Protein AF-A0AAD2K7H4-F1 (afdb_monomer)

Organism: NCBI:txid2018698

pLDDT: mean 71.88, std 17.71, range [31.17, 95.12]

Secondary structure (DSSP, 8-state):
----BS-HHHHHHHHHHHHTSPPTT-PPPPS---HHHHHHHHHHTT--B--GGGG--HHHHHHHHHHHHHHH-TTSSPPPGGG-----EEEEEEEEETTTTEEEEEEEEEESTTPPTT----TTTSEEEE--SSSS-EEEEEE--SHHHHHHTHHHHHHHHHHHHHTTT--HHHHHHHIIIIIIIHHH-BTTBSS---EEEEEEEPPPTTS---GGGEEEEEEE--SS--EEEEEEEETTTEEEEEEEE-----SS-EEEEEEPP-----S-----EEEEEEE-

Solvent-accessible surface area (backbone atoms only — not comparable to full-atom values): 16434 Å² total; per-residue (Å²): 114,75,51,40,48,75,52,62,59,58,50,55,49,52,39,54,59,54,43,72,51,84,42,97,82,73,52,84,59,62,88,78,69,58,42,69,62,32,28,53,49,34,58,78,66,72,52,68,68,44,64,69,71,81,75,58,46,73,69,57,52,54,50,51,52,56,54,50,52,38,74,76,40,74,89,80,59,80,89,54,89,82,61,79,67,73,65,47,47,35,37,28,32,30,34,41,35,64,75,81,65,40,48,42,42,42,54,46,64,78,51,62,83,92,58,67,88,84,78,74,90,59,89,36,12,22,29,26,52,44,72,54,88,85,79,48,41,38,43,21,21,14,24,50,76,50,72,63,32,51,75,45,29,37,24,39,48,52,52,53,52,46,56,61,31,56,79,66,77,47,61,61,69,58,52,49,45,44,48,49,43,66,57,39,36,62,73,49,42,39,99,91,40,76,76,61,64,59,48,37,44,37,43,37,39,42,38,44,100,85,54,49,62,50,89,83,44,38,39,40,37,41,31,50,50,48,94,70,52,53,46,37,41,40,37,42,50,45,85,89,84,47,73,48,68,50,77,57,75,62,74,71,91,63,100,56,77,44,77,48,72,49,67,71,78,94,64,80,80,71,90,70,90,71,75,47,47,46,40,39,35,42,52,80

InterPro domains:
  IPR000246 Peptidase T2, asparaginase 2 [PF01112] (4-167)
  IPR000246 Peptidase T2, asparaginase 2 [PTHR10188] (4-222)
  IPR029055 Nucleophile aminohydrolases, N-terminal [SSF56235] (4-184)

Nearest PDB structures (foldseek):
  5fu3-assembly1_A  TM=5.498E-01  e=9.692E-01  Ruminococcus flavefaciens
  2f1z-assembly2_B  TM=3.572E-01  e=3.964E+00  Homo sapiens
  5k1a-assembly1_A  TM=3.879E-01  e=5.253E+00  Homo sapiens
  9fio-assembly1_A  TM=2.694E-01  e=6.962E+00  Homo sapiens
  9fio-assembly2_B  TM=2.700E-01  e=9.763E+00  Homo sapiens

Mean predicted aligned error: 10.83 Å

Foldseek 3Di:
DWLQAPDVQVLLVVQVVVQPDQDPVRDRRDNDDTDPRSNVSCVVVVGDGHDVVVVDDPVNVVVLVVVVVCVVPVPPDDDDPVPVCQFWFKKKKWKAKQVVRFIDIDMDTPGTRPDDPPDDFDPLQAWDFDDDDPQLWGKTKGKTDDDLSVVLSLNNQLRVQQVVQLVVVHDSQVSCLCCQVVRRAVVPADPVHNGDWIWMWMWTFGQDPVSRGDPQRIKIKIKTDDQPWKWKWKWKPDPDRDTDIDTDTDHDDDPGIGIDIDGDPPDPPPPDDDIIMTMIMTGD

Radius of gyration: 20.51 Å; Cα contacts (8 Å, |Δi|>4): 507; chains: 1; bounding box: 63×54×50 Å

Structure (mmCIF, N/CA/C/O backbone):
data_AF-A0AAD2K7H4-F1
#
_entry.id   AF-A0AAD2K7H4-F1
#
loop_
_atom_site.group_PDB
_atom_site.id
_atom_site.type_symbol
_atom_site.label_atom_id
_atom_site.label_alt_id
_atom_site.label_comp_id
_atom_site.label_asym_id
_atom_site.label_entity_id
_atom_site.label_seq_id
_atom_site.pdbx_PDB_ins_code
_atom_site.Cartn_x
_atom_site.Cartn_y
_atom_site.Cartn_z
_atom_site.occupancy
_atom_site.B_iso_or_equiv
_atom_site.auth_seq_id
_atom_site.auth_comp_id
_atom_site.auth_asym_id
_atom_site.auth_atom_id
_atom_site.pdbx_PDB_model_num
ATOM 1 N N . MET A 1 1 ? 11.274 -10.323 -13.574 1.00 45.78 1 MET A N 1
ATOM 2 C CA . MET A 1 1 ? 10.309 -9.388 -14.193 1.00 45.78 1 MET A CA 1
ATOM 3 C C . MET A 1 1 ? 9.054 -9.340 -13.330 1.00 45.78 1 MET A C 1
ATOM 5 O O . MET A 1 1 ? 8.821 -10.292 -12.593 1.00 45.78 1 MET A O 1
ATOM 9 N N . GLY A 1 2 ? 8.316 -8.224 -13.332 1.00 59.34 2 GLY A N 1
ATOM 10 C CA . GLY A 1 2 ? 7.020 -8.127 -12.641 1.00 59.34 2 GLY A CA 1
ATOM 11 C C . GLY A 1 2 ? 5.940 -8.961 -13.346 1.00 59.34 2 GLY A C 1
ATOM 12 O O . GLY A 1 2 ? 6.198 -9.448 -14.442 1.00 59.34 2 GLY A O 1
ATOM 13 N N . PRO A 1 3 ? 4.751 -9.142 -12.750 1.00 60.50 3 PRO A N 1
ATOM 14 C CA . PRO A 1 3 ? 3.777 -10.127 -13.221 1.00 60.50 3 PRO A CA 1
ATOM 15 C C . PRO A 1 3 ? 3.001 -9.766 -14.507 1.00 60.50 3 PRO A C 1
ATOM 17 O O . PRO A 1 3 ? 1.954 -10.351 -14.725 1.00 60.50 3 PRO A O 1
ATOM 20 N N . GLU A 1 4 ? 3.487 -8.864 -15.371 1.00 83.75 4 GLU A N 1
ATOM 21 C CA . GLU A 1 4 ? 2.860 -8.524 -16.677 1.00 83.75 4 GLU A CA 1
ATOM 22 C C . GLU A 1 4 ? 1.347 -8.210 -16.601 1.00 83.75 4 GLU A C 1
ATOM 24 O O . GLU A 1 4 ? 0.618 -8.297 -17.581 1.00 83.75 4 GLU A O 1
ATOM 29 N N . VAL A 1 5 ? 0.848 -7.815 -15.425 1.00 89.88 5 VAL A N 1
ATOM 30 C CA . VAL A 1 5 ? -0.565 -7.489 -15.202 1.00 89.88 5 VAL A CA 1
ATOM 31 C C . VAL A 1 5 ? -0.774 -6.000 -15.418 1.00 89.88 5 VAL A C 1
ATOM 33 O O . VAL A 1 5 ? -0.094 -5.188 -14.787 1.00 89.88 5 VAL A O 1
ATOM 36 N N . LYS A 1 6 ? -1.773 -5.631 -16.230 1.00 90.00 6 LYS A N 1
ATOM 37 C CA . LYS A 1 6 ? -2.113 -4.221 -16.488 1.00 90.00 6 LYS A CA 1
ATOM 38 C C . LYS A 1 6 ? -2.421 -3.438 -15.208 1.00 90.00 6 LYS A C 1
ATOM 40 O O . LYS A 1 6 ? -1.997 -2.298 -15.067 1.00 90.00 6 LYS A O 1
ATOM 45 N N . ASN A 1 7 ? -3.149 -4.061 -14.281 1.00 91.50 7 ASN A N 1
ATOM 46 C CA . ASN A 1 7 ? -3.582 -3.462 -13.019 1.00 91.50 7 ASN A CA 1
ATOM 47 C C . ASN A 1 7 ? -3.130 -4.334 -11.830 1.00 91.50 7 ASN A C 1
ATOM 49 O O . ASN A 1 7 ? -3.849 -5.261 -11.447 1.00 91.50 7 ASN A O 1
ATOM 53 N N . PRO A 1 8 ? -1.968 -4.055 -11.210 1.00 91.81 8 PRO A N 1
ATOM 54 C CA . PRO A 1 8 ? -1.463 -4.846 -10.085 1.00 91.81 8 PRO A CA 1
ATOM 55 C C . PRO A 1 8 ? -2.418 -4.908 -8.884 1.00 91.81 8 PRO A C 1
ATOM 57 O O . PRO A 1 8 ? -2.489 -5.932 -8.209 1.00 91.81 8 PRO A O 1
ATOM 60 N N . ILE A 1 9 ? -3.195 -3.846 -8.639 1.00 92.31 9 ILE A N 1
ATOM 61 C CA . ILE A 1 9 ? -4.186 -3.818 -7.552 1.00 92.31 9 ILE A CA 1
ATOM 62 C C . ILE A 1 9 ? -5.312 -4.843 -7.761 1.00 92.31 9 ILE A C 1
ATOM 64 O O . ILE A 1 9 ? -5.803 -5.425 -6.798 1.00 92.31 9 ILE A O 1
ATOM 68 N N . SER A 1 10 ? -5.679 -5.136 -9.015 1.00 93.62 10 SER A N 1
ATOM 69 C CA . SER A 1 10 ? -6.666 -6.173 -9.335 1.00 93.62 10 SER A CA 1
ATOM 70 C C . SER A 1 10 ? -6.133 -7.567 -9.010 1.00 93.62 10 SER A C 1
ATOM 72 O O . SER A 1 10 ? -6.878 -8.393 -8.494 1.00 93.62 10 SER A O 1
ATOM 74 N N . LEU A 1 11 ? -4.839 -7.817 -9.242 1.00 94.44 11 LEU A N 1
ATOM 75 C CA . LEU A 1 11 ? -4.193 -9.065 -8.828 1.00 94.44 11 LEU A CA 1
ATOM 76 C C . LEU A 1 11 ? -4.164 -9.203 -7.304 1.00 94.44 11 LEU A C 1
ATOM 78 O O . LEU A 1 11 ? -4.517 -10.259 -6.789 1.00 94.44 11 LEU A O 1
ATOM 82 N N . ALA A 1 12 ? -3.805 -8.139 -6.582 1.00 93.69 12 ALA A N 1
ATOM 83 C CA . ALA A 1 12 ? -3.840 -8.143 -5.120 1.00 93.69 12 ALA A CA 1
ATOM 84 C C . ALA A 1 12 ? -5.248 -8.457 -4.585 1.00 93.69 12 ALA A C 1
ATOM 86 O O . ALA A 1 12 ? -5.392 -9.258 -3.664 1.00 93.69 12 ALA A O 1
ATOM 87 N N . ARG A 1 13 ? -6.292 -7.894 -5.212 1.00 93.75 13 ARG A N 1
ATOM 88 C CA . ARG A 1 13 ? -7.683 -8.200 -4.865 1.00 93.75 13 ARG A CA 1
ATOM 89 C C . ARG A 1 13 ? -8.039 -9.667 -5.114 1.00 93.75 13 ARG A C 1
ATOM 91 O O . ARG A 1 13 ? -8.608 -10.289 -4.229 1.00 93.75 13 ARG A O 1
ATOM 98 N N . GLN A 1 14 ? -7.659 -10.232 -6.260 1.00 95.12 14 GLN A N 1
ATOM 99 C CA . GLN A 1 14 ? -7.896 -11.653 -6.556 1.00 95.12 14 GLN A CA 1
ATOM 100 C C . GLN A 1 14 ? -7.179 -12.584 -5.567 1.00 95.12 14 GLN A C 1
ATOM 102 O O . GLN A 1 14 ? -7.742 -13.597 -5.165 1.00 95.12 14 GLN A O 1
ATOM 107 N N . ILE A 1 15 ? -5.960 -12.238 -5.137 1.00 94.88 15 ILE A N 1
ATOM 108 C CA . ILE A 1 15 ? -5.234 -12.991 -4.101 1.00 94.88 15 ILE A CA 1
ATOM 109 C C . ILE A 1 15 ? -5.980 -12.923 -2.760 1.00 94.88 15 ILE A C 1
ATOM 111 O O . ILE A 1 15 ? -6.144 -13.952 -2.109 1.00 94.88 15 ILE A O 1
ATOM 115 N N . LEU A 1 16 ? -6.471 -11.741 -2.368 1.00 93.44 16 LEU A N 1
ATOM 116 C CA . LEU A 1 16 ? -7.277 -11.567 -1.154 1.00 93.44 16 LEU A CA 1
ATOM 117 C C . LEU A 1 16 ? -8.592 -12.357 -1.210 1.00 93.44 16 LEU A C 1
ATOM 119 O O . LEU A 1 16 ? -8.969 -12.998 -0.235 1.00 93.44 16 LEU A O 1
ATOM 123 N N . ASP A 1 17 ? -9.302 -12.313 -2.335 1.00 93.75 17 ASP A N 1
ATOM 124 C CA . ASP A 1 17 ? -10.564 -13.037 -2.488 1.00 93.75 17 ASP A CA 1
ATOM 125 C C . ASP A 1 17 ? -10.321 -14.557 -2.472 1.00 93.75 17 ASP A C 1
ATOM 127 O O . ASP A 1 17 ? -11.060 -15.293 -1.821 1.00 93.75 17 ASP A O 1
ATOM 131 N N . HIS A 1 18 ? -9.236 -15.029 -3.096 1.00 93.38 18 HIS A N 1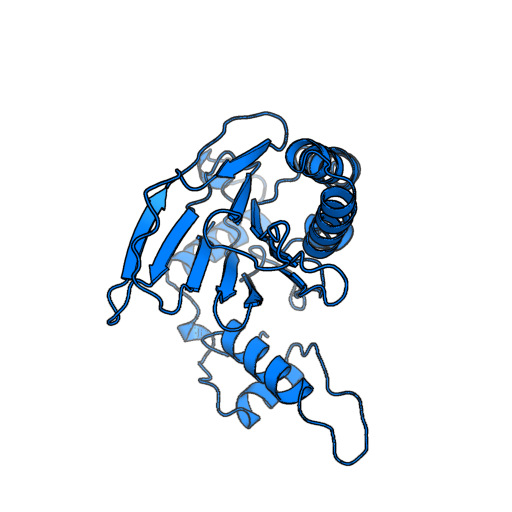
ATOM 132 C CA . HIS A 1 18 ? -8.822 -16.430 -3.033 1.00 93.38 18 HIS A CA 1
ATOM 133 C C . HIS A 1 18 ? -8.442 -16.865 -1.615 1.00 93.38 18 HIS A C 1
ATOM 135 O O . HIS A 1 18 ? -8.780 -17.975 -1.212 1.00 93.38 18 HIS A O 1
ATOM 141 N N . SER A 1 19 ? -7.785 -16.003 -0.832 1.00 92.75 19 SER A N 1
ATOM 142 C CA . SER A 1 19 ? -7.363 -16.360 0.525 1.00 92.75 19 SER A CA 1
ATOM 143 C C . SER A 1 19 ? -8.504 -16.483 1.532 1.00 92.75 19 SER A C 1
ATOM 145 O O . SER A 1 19 ? -8.330 -17.100 2.582 1.00 92.75 19 SER A O 1
ATOM 147 N N . ARG A 1 20 ? -9.683 -15.948 1.198 1.00 91.31 20 ARG A N 1
ATOM 148 C CA . ARG A 1 20 ? -10.918 -16.097 1.982 1.00 91.31 20 ARG A CA 1
ATOM 149 C C . ARG A 1 20 ? -11.616 -17.438 1.760 1.00 91.31 20 ARG A C 1
ATOM 151 O O . ARG A 1 20 ? -12.486 -17.794 2.551 1.00 91.31 20 ARG A O 1
ATOM 158 N N . VAL A 1 21 ? -11.266 -18.172 0.704 1.00 91.50 21 VAL A N 1
ATOM 159 C CA . VAL A 1 21 ? -11.846 -19.486 0.412 1.00 91.50 21 VAL A CA 1
ATOM 160 C C . VAL A 1 21 ? -11.014 -20.562 1.120 1.00 91.50 21 VAL A C 1
ATOM 162 O O . VAL A 1 21 ? -9.813 -20.653 0.865 1.00 91.50 21 VAL A O 1
ATOM 165 N N . PRO A 1 22 ? -11.614 -21.391 1.996 1.00 88.88 22 PRO A N 1
ATOM 166 C CA . PRO A 1 22 ? -10.898 -22.487 2.638 1.00 88.88 22 PRO A CA 1
ATOM 167 C C . PRO A 1 22 ? -10.323 -23.466 1.608 1.00 88.88 22 PRO A C 1
AT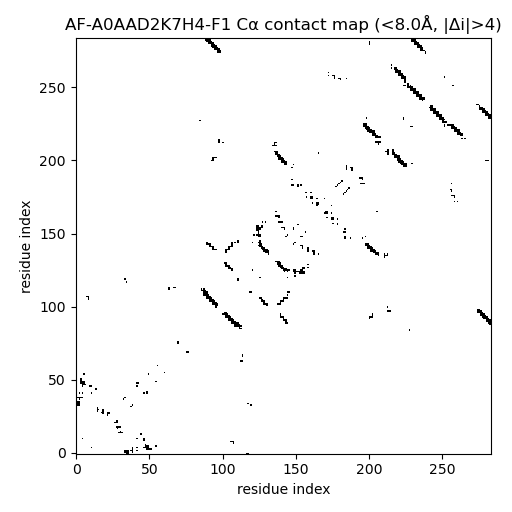OM 169 O O . PRO A 1 22 ? -11.041 -23.958 0.736 1.00 88.88 22 PRO A O 1
ATOM 172 N N . ASP A 1 23 ? -9.029 -23.770 1.718 1.00 90.00 23 ASP A N 1
ATOM 173 C CA . ASP A 1 23 ? -8.393 -24.796 0.889 1.00 90.00 23 ASP A CA 1
ATOM 174 C C . ASP A 1 23 ? -8.948 -26.184 1.279 1.00 90.00 23 ASP A C 1
ATOM 176 O O . ASP A 1 23 ? -9.066 -26.471 2.474 1.00 90.00 23 ASP A O 1
ATOM 180 N N . PRO A 1 24 ? -9.259 -27.075 0.316 1.00 90.50 24 PRO A N 1
ATOM 181 C CA . PRO A 1 24 ? -9.791 -28.412 0.606 1.00 90.50 24 PRO A CA 1
ATOM 182 C C . PRO A 1 24 ? -8.896 -29.277 1.502 1.00 90.50 24 PRO A C 1
ATOM 184 O O . PRO A 1 24 ? -9.374 -30.236 2.103 1.00 90.50 24 PRO A O 1
ATOM 187 N N . LEU A 1 25 ? -7.600 -28.959 1.588 1.00 94.00 25 LEU A N 1
ATOM 188 C CA . LEU A 1 25 ? -6.629 -29.635 2.448 1.00 94.00 25 LEU A CA 1
ATOM 189 C C . LEU A 1 25 ? -6.283 -28.809 3.696 1.00 94.00 25 LEU A C 1
ATOM 191 O O . LEU A 1 25 ? -5.260 -29.061 4.330 1.00 94.00 25 LEU A O 1
ATOM 195 N N . TYR A 1 26 ? -7.103 -27.811 4.041 1.00 89.06 26 TYR A N 1
ATOM 196 C CA . TYR A 1 26 ? -6.935 -26.926 5.200 1.00 89.06 26 TYR A CA 1
ATOM 197 C C . TYR A 1 26 ? -5.601 -26.170 5.236 1.00 89.06 26 TYR A C 1
ATOM 199 O O . TYR A 1 26 ? -5.129 -25.755 6.296 1.00 89.06 26 TYR A O 1
ATOM 207 N N . ARG A 1 27 ? -4.974 -25.965 4.075 1.00 91.06 27 ARG A N 1
ATOM 208 C CA . ARG A 1 27 ? -3.777 -25.128 3.979 1.00 91.06 27 ARG A CA 1
ATOM 209 C C . ARG A 1 27 ? -4.172 -23.663 4.080 1.00 91.06 27 ARG A C 1
ATOM 211 O O . ARG A 1 27 ? -5.189 -23.250 3.533 1.00 91.06 27 ARG A O 1
ATOM 218 N N . ILE A 1 28 ? -3.333 -22.872 4.740 1.00 90.56 28 ILE A N 1
ATOM 219 C CA . ILE A 1 28 ? -3.495 -21.419 4.775 1.00 90.56 28 ILE A CA 1
ATOM 220 C C . ILE A 1 28 ? -3.144 -20.881 3.378 1.00 90.56 28 ILE A C 1
ATOM 222 O O . ILE A 1 28 ? -2.000 -21.065 2.944 1.00 90.56 28 ILE A O 1
ATOM 226 N N . PRO A 1 29 ? -4.085 -20.245 2.656 1.00 92.44 29 PRO A N 1
ATOM 227 C CA . PRO A 1 29 ? -3.797 -19.704 1.334 1.00 92.44 29 PRO A CA 1
ATOM 228 C C . PRO A 1 29 ? -2.755 -18.573 1.388 1.00 92.44 29 PRO A C 1
ATOM 230 O O . PRO A 1 29 ? -2.621 -17.889 2.408 1.00 92.44 29 PRO A O 1
ATOM 233 N N . PRO A 1 30 ? -2.019 -18.322 0.292 1.00 91.25 30 PRO A N 1
ATOM 234 C CA . PRO A 1 30 ? -1.014 -17.268 0.263 1.00 91.25 30 PRO A CA 1
ATOM 235 C C . PRO A 1 30 ? -1.655 -15.875 0.332 1.00 91.25 30 PRO A C 1
ATOM 237 O O . PRO A 1 30 ? -2.595 -15.576 -0.398 1.00 91.25 30 PRO A O 1
ATOM 240 N N . LEU A 1 31 ? -1.084 -14.991 1.155 1.00 90.62 31 LEU A N 1
ATOM 241 C CA . LEU A 1 31 ? -1.454 -13.566 1.206 1.00 90.62 31 LEU A CA 1
ATOM 242 C C . LEU A 1 31 ? -0.606 -12.695 0.270 1.00 90.62 31 LEU A C 1
ATOM 244 O O . LEU A 1 31 ? -1.031 -11.619 -0.142 1.00 90.62 31 LEU A O 1
ATOM 248 N N . THR A 1 32 ? 0.590 -13.169 -0.082 1.00 91.44 32 THR A N 1
ATOM 249 C CA . THR A 1 32 ? 1.546 -12.436 -0.911 1.00 91.44 32 THR A CA 1
ATOM 250 C C . THR A 1 32 ? 2.158 -13.382 -1.930 1.00 91.44 32 THR A C 1
ATOM 252 O O . THR A 1 32 ? 2.697 -14.428 -1.574 1.00 91.44 32 THR A O 1
ATOM 255 N N . LEU A 1 33 ? 2.124 -12.988 -3.201 1.00 92.25 33 LEU A N 1
ATOM 256 C CA . LEU A 1 33 ? 2.809 -13.670 -4.293 1.00 92.25 33 LEU A CA 1
ATOM 257 C C . LEU A 1 33 ? 3.718 -12.675 -5.011 1.00 92.25 33 LEU A C 1
ATOM 259 O O . LEU A 1 33 ? 3.382 -11.500 -5.157 1.00 92.25 33 LEU A O 1
ATOM 263 N N . VAL A 1 34 ? 4.865 -13.149 -5.494 1.00 91.50 34 VAL A N 1
ATOM 264 C CA . VAL A 1 34 ? 5.852 -12.315 -6.192 1.00 91.50 34 VAL A CA 1
ATOM 265 C C . VAL A 1 34 ? 6.323 -12.973 -7.485 1.00 91.50 34 VAL A C 1
ATOM 267 O O . VAL A 1 34 ? 6.259 -14.194 -7.640 1.00 91.50 34 VAL A O 1
ATOM 270 N N . SER A 1 35 ? 6.846 -12.155 -8.404 1.00 88.50 35 SER A N 1
ATOM 271 C CA . SER A 1 35 ? 7.533 -12.612 -9.619 1.00 88.50 35 SER A CA 1
ATOM 272 C C . SER A 1 35 ? 6.696 -13.632 -10.418 1.00 88.50 35 SER A C 1
ATOM 274 O O . SER A 1 35 ? 5.510 -13.408 -10.665 1.00 88.50 35 SER A O 1
ATOM 276 N N . HIS A 1 36 ? 7.300 -14.755 -10.812 1.00 90.12 36 HIS A N 1
ATOM 277 C CA . HIS A 1 36 ? 6.668 -15.798 -11.614 1.00 90.12 36 HIS A CA 1
ATOM 278 C C . HIS A 1 36 ? 5.445 -16.438 -10.939 1.00 90.12 36 HIS A C 1
ATOM 280 O O . HIS A 1 36 ? 4.470 -16.731 -11.622 1.00 90.12 36 HIS A O 1
ATOM 286 N N . GLY A 1 37 ? 5.448 -16.601 -9.611 1.00 91.94 37 GLY A N 1
ATOM 287 C CA . GLY A 1 37 ? 4.297 -17.155 -8.886 1.00 91.94 37 GLY A CA 1
ATOM 288 C C . GLY A 1 37 ? 3.070 -16.244 -8.969 1.00 91.94 37 GLY A C 1
ATOM 289 O O . GLY A 1 37 ? 1.967 -16.706 -9.246 1.00 91.94 37 GLY A O 1
ATOM 290 N N . ALA A 1 38 ? 3.278 -14.931 -8.829 1.00 92.81 38 ALA A N 1
ATOM 291 C CA . ALA A 1 38 ? 2.221 -13.936 -9.017 1.00 92.81 38 ALA A CA 1
ATOM 292 C C . ALA A 1 38 ? 1.701 -13.917 -10.462 1.00 92.81 38 ALA A C 1
ATOM 294 O O . ALA A 1 38 ? 0.498 -13.827 -10.688 1.00 92.81 38 ALA A O 1
ATOM 295 N N . HIS A 1 39 ? 2.601 -14.044 -11.439 1.00 91.31 39 HIS A N 1
ATOM 296 C CA . HIS A 1 39 ? 2.244 -14.113 -12.854 1.00 91.31 39 HIS A CA 1
ATOM 297 C C . HIS A 1 39 ? 1.411 -15.364 -13.182 1.00 91.31 39 HIS A C 1
ATOM 299 O O . HIS A 1 39 ? 0.404 -15.291 -13.884 1.00 91.31 39 HIS A O 1
ATOM 305 N N . ALA A 1 40 ? 1.820 -16.530 -12.675 1.00 93.75 40 ALA A N 1
ATOM 306 C CA . ALA A 1 40 ? 1.089 -17.780 -12.857 1.00 93.75 40 ALA A CA 1
ATOM 307 C C . ALA A 1 40 ? -0.313 -17.697 -12.238 1.00 93.75 40 ALA A C 1
ATOM 309 O O . ALA A 1 40 ? -1.289 -18.061 -12.890 1.00 93.75 40 ALA A O 1
ATOM 310 N N . PHE A 1 41 ? -0.425 -17.128 -11.035 1.00 94.62 41 PHE A N 1
ATOM 311 C CA . PHE A 1 41 ? -1.716 -16.894 -10.391 1.00 94.62 41 PHE A CA 1
ATOM 312 C C . PHE A 1 41 ? -2.595 -15.911 -11.181 1.00 94.62 41 PHE A C 1
ATOM 314 O O . PHE A 1 41 ? -3.798 -16.115 -11.324 1.00 94.62 41 PHE A O 1
ATOM 321 N N . ALA A 1 42 ? -2.005 -14.859 -11.754 1.00 94.00 42 ALA A N 1
ATOM 322 C CA . ALA A 1 42 ? -2.741 -13.907 -12.582 1.00 94.00 42 ALA A CA 1
ATOM 323 C C . ALA A 1 42 ? -3.363 -14.569 -13.825 1.00 94.00 42 ALA A C 1
ATOM 325 O O . ALA A 1 42 ? -4.489 -14.231 -14.191 1.00 94.00 42 ALA A O 1
ATOM 326 N N . ARG A 1 43 ? -2.669 -15.549 -14.431 1.00 92.69 43 ARG A N 1
ATOM 327 C CA . ARG A 1 43 ? -3.222 -16.376 -15.520 1.00 92.69 43 ARG A CA 1
ATOM 328 C C . ARG A 1 43 ? -4.423 -17.190 -15.051 1.00 92.69 43 ARG A C 1
ATOM 330 O O . ARG A 1 43 ? -5.450 -17.172 -15.715 1.00 92.69 43 ARG A O 1
ATOM 337 N N . THR A 1 44 ? -4.314 -17.878 -13.913 1.00 93.44 44 THR A N 1
ATOM 338 C CA . THR A 1 44 ? -5.417 -18.705 -13.391 1.00 93.44 44 THR A CA 1
ATOM 339 C C . THR A 1 44 ? -6.624 -17.871 -12.968 1.00 93.44 44 THR A C 1
ATOM 341 O O . THR A 1 44 ? -7.753 -18.332 -13.077 1.00 93.44 44 THR A O 1
ATOM 344 N N . ALA A 1 45 ? -6.394 -16.631 -12.531 1.00 91.81 45 ALA A N 1
ATOM 345 C CA . ALA A 1 45 ? -7.437 -15.671 -12.181 1.00 91.81 45 ALA A CA 1
ATOM 346 C C . ALA A 1 45 ? -8.030 -14.924 -13.398 1.00 91.81 45 ALA A C 1
ATOM 348 O O . ALA A 1 45 ? -8.811 -13.994 -13.209 1.00 91.81 45 ALA A O 1
ATOM 349 N N . ASN A 1 46 ? -7.665 -15.296 -14.636 1.00 91.75 46 ASN A N 1
ATOM 350 C CA . ASN A 1 46 ? -8.133 -14.674 -15.884 1.00 91.75 46 ASN A CA 1
ATOM 351 C C . ASN A 1 46 ? -7.973 -13.141 -15.918 1.00 91.75 46 ASN A C 1
ATOM 353 O O . ASN A 1 46 ? -8.827 -12.414 -16.431 1.00 91.75 46 ASN A O 1
ATOM 357 N N . LEU A 1 47 ? -6.873 -12.630 -15.359 1.00 92.06 47 LEU A N 1
ATOM 358 C CA . LEU A 1 47 ? -6.576 -11.201 -15.386 1.00 92.06 47 LEU A CA 1
ATOM 359 C C . LEU A 1 47 ? -6.022 -10.763 -16.744 1.00 92.06 47 LEU A C 1
ATOM 361 O O . LEU A 1 47 ? -5.416 -11.539 -17.478 1.00 92.06 47 LEU A O 1
ATOM 365 N N . ASN A 1 48 ? -6.193 -9.476 -17.057 1.00 90.31 48 ASN A N 1
ATOM 366 C CA . ASN A 1 48 ? -5.657 -8.880 -18.277 1.00 90.31 48 ASN A CA 1
ATOM 367 C C . ASN A 1 48 ? -4.124 -8.767 -18.201 1.00 90.31 48 ASN A C 1
ATOM 369 O O . ASN A 1 48 ? -3.585 -7.846 -17.568 1.00 90.31 48 ASN A O 1
ATOM 373 N N . LEU A 1 49 ? -3.453 -9.722 -18.841 1.00 92.12 49 LEU A N 1
ATOM 374 C CA . LEU A 1 49 ? -2.008 -9.742 -19.015 1.00 92.12 49 LEU A CA 1
ATOM 375 C C . LEU A 1 49 ? -1.622 -8.953 -20.260 1.00 92.12 49 LEU A C 1
ATOM 377 O O . LEU A 1 49 ? -2.259 -9.059 -21.306 1.00 92.12 49 LEU A O 1
ATOM 381 N N . VAL A 1 50 ? -0.573 -8.154 -20.133 1.00 92.38 50 VAL A N 1
ATOM 382 C CA . VAL A 1 50 ? -0.080 -7.278 -21.188 1.00 92.38 50 VAL A CA 1
ATOM 383 C C . VAL A 1 50 ? 1.423 -7.427 -21.327 1.00 92.38 50 VAL A C 1
ATOM 385 O O . VAL A 1 50 ? 2.149 -7.479 -20.337 1.00 92.38 50 VAL A O 1
ATOM 388 N N . GLU A 1 51 ? 1.889 -7.409 -22.572 1.00 89.50 51 GLU A N 1
ATOM 389 C CA . GLU A 1 51 ? 3.317 -7.335 -22.868 1.00 89.50 51 GLU A CA 1
ATOM 390 C C . GLU A 1 51 ? 3.968 -6.155 -22.121 1.00 89.50 51 GLU A C 1
ATOM 392 O O . GLU A 1 51 ? 3.403 -5.050 -22.123 1.00 89.50 51 GLU A O 1
ATOM 397 N N . PRO A 1 52 ? 5.171 -6.323 -21.535 1.00 86.62 52 PRO A N 1
ATOM 398 C CA . PRO A 1 52 ? 5.846 -5.270 -20.773 1.00 86.62 52 PRO A CA 1
ATOM 399 C C . PRO A 1 52 ? 5.974 -3.942 -21.526 1.00 86.62 52 PRO A C 1
ATOM 401 O O . PRO A 1 52 ? 5.951 -2.873 -20.921 1.00 86.62 52 PRO A O 1
ATOM 404 N N . GLN A 1 53 ? 6.083 -3.998 -22.855 1.00 88.81 53 GLN A N 1
ATOM 405 C CA . GLN A 1 53 ? 6.206 -2.823 -23.716 1.00 88.81 53 GLN A CA 1
ATOM 406 C C . GLN A 1 53 ? 4.979 -1.905 -23.640 1.00 88.81 53 GLN A C 1
ATOM 408 O O . GLN A 1 53 ? 5.135 -0.689 -23.718 1.00 88.81 53 GLN A O 1
ATOM 413 N N . HIS A 1 54 ? 3.783 -2.458 -23.412 1.00 89.00 54 HIS A N 1
ATOM 414 C CA . HIS A 1 54 ? 2.547 -1.686 -23.263 1.00 89.00 54 HIS A CA 1
ATOM 415 C C . HIS A 1 54 ? 2.464 -0.918 -21.937 1.00 89.00 54 HIS A C 1
ATOM 417 O O . HIS A 1 54 ? 1.658 0.001 -21.814 1.00 89.00 54 HIS A O 1
ATOM 423 N N . LEU A 1 55 ? 3.284 -1.279 -20.945 1.00 87.12 55 LEU A N 1
ATOM 424 C CA . LEU A 1 55 ? 3.358 -0.584 -19.656 1.00 87.12 55 LEU A CA 1
ATOM 425 C C . LEU A 1 55 ? 4.355 0.585 -19.676 1.00 87.12 55 LEU A C 1
ATOM 427 O O . LEU A 1 55 ? 4.401 1.372 -18.731 1.00 87.12 55 LEU A O 1
ATOM 431 N N . ILE A 1 56 ? 5.171 0.705 -20.728 1.00 89.44 56 ILE A N 1
ATOM 432 C CA . ILE A 1 56 ? 6.240 1.702 -20.815 1.00 89.44 56 ILE A CA 1
ATOM 433 C C . ILE A 1 56 ? 5.755 2.895 -21.634 1.00 89.44 56 ILE A C 1
ATOM 435 O O . ILE A 1 56 ? 5.609 2.814 -22.851 1.00 89.44 56 ILE A O 1
ATOM 439 N N . THR A 1 57 ? 5.580 4.035 -20.970 1.00 89.25 57 THR A N 1
ATOM 440 C CA . THR A 1 57 ? 5.285 5.305 -21.643 1.00 89.25 57 THR A CA 1
ATOM 441 C C . THR A 1 57 ? 6.552 5.942 -22.217 1.00 89.25 57 THR A C 1
ATOM 443 O O . THR A 1 57 ? 7.660 5.731 -21.715 1.00 89.25 57 THR A O 1
ATOM 446 N N . ASP A 1 58 ? 6.401 6.801 -23.228 1.00 89.94 58 ASP A N 1
ATOM 447 C CA . ASP A 1 58 ? 7.529 7.566 -23.778 1.00 89.94 58 ASP A CA 1
ATOM 448 C C . ASP A 1 58 ? 8.188 8.469 -22.731 1.00 89.94 58 ASP A C 1
ATOM 450 O O . ASP A 1 58 ? 9.411 8.629 -22.721 1.00 89.94 58 ASP A O 1
ATOM 454 N N . LYS A 1 59 ? 7.389 9.018 -21.804 1.00 86.06 59 LYS A N 1
ATOM 455 C CA . LYS A 1 59 ? 7.889 9.791 -20.661 1.00 86.06 59 LYS A CA 1
ATOM 456 C C . LYS A 1 59 ? 8.798 8.929 -19.781 1.00 86.06 59 LYS A C 1
ATOM 458 O O . LYS A 1 59 ? 9.937 9.324 -19.531 1.00 86.06 59 LYS A O 1
ATOM 463 N N . ALA A 1 60 ? 8.334 7.743 -19.378 1.00 85.88 60 ALA A N 1
ATOM 464 C CA . ALA A 1 60 ? 9.106 6.819 -18.548 1.00 85.88 60 ALA A CA 1
ATOM 465 C C . ALA A 1 60 ? 10.395 6.361 -19.252 1.00 85.88 60 ALA A C 1
ATOM 467 O O . ALA A 1 60 ? 11.455 6.299 -18.630 1.00 85.88 60 ALA A O 1
ATOM 468 N N . ARG A 1 61 ? 10.340 6.115 -20.568 1.00 89.44 61 ARG A N 1
ATOM 469 C CA . ARG A 1 61 ? 11.510 5.739 -21.379 1.00 89.44 61 ARG A CA 1
ATOM 470 C C . ARG A 1 61 ? 12.573 6.840 -21.411 1.00 89.44 61 ARG A C 1
ATOM 472 O O . ARG A 1 61 ? 13.749 6.558 -21.183 1.00 89.44 61 ARG A O 1
ATOM 479 N N . LYS A 1 62 ? 12.169 8.092 -21.662 1.00 88.62 62 LYS A N 1
ATOM 480 C CA . LYS A 1 62 ? 13.074 9.257 -21.667 1.00 88.62 62 LYS A CA 1
ATOM 481 C C . LYS A 1 62 ? 13.693 9.493 -20.290 1.00 88.62 62 LYS A C 1
ATOM 483 O O . LYS A 1 62 ? 14.897 9.727 -20.194 1.00 88.62 62 LYS A O 1
ATOM 488 N N . GLN A 1 63 ? 12.891 9.388 -19.229 1.00 84.75 63 GLN A N 1
ATOM 489 C CA . GLN A 1 63 ? 13.375 9.497 -17.852 1.00 84.75 63 GLN A CA 1
ATOM 490 C C . GLN A 1 63 ? 14.396 8.400 -17.538 1.00 84.75 63 GLN A C 1
ATOM 492 O O . GLN A 1 63 ? 15.502 8.710 -17.102 1.00 84.75 63 GLN A O 1
ATOM 497 N N . TRP A 1 64 ? 14.078 7.136 -17.823 1.00 88.44 64 TRP A N 1
ATOM 498 C CA . TRP A 1 64 ? 15.001 6.022 -17.606 1.00 88.44 64 TRP A CA 1
ATOM 499 C C . TRP A 1 64 ? 16.338 6.232 -18.325 1.00 88.44 64 TRP A C 1
ATOM 501 O O . TRP A 1 64 ? 17.385 6.070 -17.702 1.00 88.44 64 TRP A O 1
ATOM 511 N N . ALA A 1 65 ? 16.317 6.658 -19.593 1.00 89.06 65 ALA A N 1
ATOM 512 C CA . ALA A 1 65 ? 17.535 6.926 -20.358 1.00 89.06 65 ALA A CA 1
ATOM 513 C C . ALA A 1 65 ? 18.387 8.033 -19.713 1.00 89.06 65 ALA A C 1
ATOM 515 O O . ALA A 1 65 ? 19.578 7.829 -19.485 1.00 89.06 65 ALA A O 1
ATOM 516 N N . ARG A 1 66 ? 17.773 9.165 -19.336 1.00 85.56 66 ARG A N 1
ATOM 517 C CA . ARG A 1 66 ? 18.456 10.278 -18.650 1.00 85.56 66 ARG A CA 1
ATOM 518 C C . ARG A 1 66 ? 19.140 9.815 -17.363 1.00 85.56 66 ARG A C 1
ATOM 520 O O . ARG A 1 66 ? 20.324 10.080 -17.158 1.00 85.56 66 ARG A O 1
ATOM 527 N N . TRP A 1 67 ? 18.408 9.111 -16.503 1.00 84.62 67 TRP A N 1
ATOM 528 C CA . TRP A 1 67 ? 18.929 8.651 -15.215 1.00 84.62 67 TRP A CA 1
ATOM 529 C C . TRP A 1 67 ? 19.966 7.537 -15.365 1.00 84.62 67 TRP A C 1
ATOM 531 O O . TRP A 1 67 ? 20.913 7.474 -14.583 1.00 84.62 67 TRP A O 1
ATOM 541 N N . LYS A 1 68 ? 19.848 6.691 -16.393 1.00 88.69 68 LYS A N 1
ATOM 542 C CA . LYS A 1 68 ? 20.852 5.665 -16.682 1.00 88.69 68 LYS A CA 1
ATOM 543 C C . LYS A 1 68 ? 22.171 6.279 -17.154 1.00 88.69 68 LYS A C 1
ATOM 545 O O . LYS A 1 68 ? 23.220 5.844 -16.688 1.00 88.69 68 LYS A O 1
ATOM 550 N N . THR A 1 69 ? 22.123 7.308 -18.002 1.00 88.06 69 THR A N 1
ATOM 551 C CA . THR A 1 69 ? 23.319 8.065 -18.411 1.00 88.06 69 THR A CA 1
ATOM 552 C C . THR A 1 69 ? 24.021 8.680 -17.205 1.00 88.06 69 THR A C 1
ATOM 554 O O . THR A 1 69 ? 25.233 8.557 -17.079 1.00 88.06 69 THR A O 1
ATOM 557 N N . ARG A 1 70 ? 23.267 9.262 -16.269 1.00 83.75 70 ARG A N 1
ATOM 558 C CA . ARG A 1 70 ? 23.823 9.821 -15.027 1.00 83.75 70 ARG A CA 1
ATOM 559 C C . ARG A 1 70 ? 24.461 8.801 -14.111 1.00 83.75 70 ARG A C 1
ATOM 561 O O . ARG A 1 70 ? 25.520 9.066 -13.559 1.00 83.75 70 ARG A O 1
ATOM 568 N N . LEU A 1 71 ? 23.814 7.650 -13.944 1.00 85.25 71 LEU A N 1
ATOM 569 C CA . LEU A 1 71 ? 24.363 6.573 -13.127 1.00 85.25 71 LEU A CA 1
ATOM 570 C C . LEU A 1 71 ? 25.731 6.119 -13.660 1.00 85.25 71 LEU A C 1
ATOM 572 O O . LEU A 1 71 ? 26.599 5.759 -12.875 1.00 85.25 71 LEU A O 1
ATOM 576 N N . ASN A 1 72 ? 25.916 6.156 -14.981 1.00 87.50 72 ASN A N 1
ATOM 577 C CA . ASN A 1 72 ? 27.181 5.808 -15.618 1.00 87.50 72 ASN A CA 1
ATOM 578 C C . ASN A 1 72 ? 28.195 6.971 -15.597 1.00 87.50 72 ASN A C 1
ATOM 580 O O . ASN A 1 72 ? 29.385 6.715 -15.448 1.00 87.50 72 ASN A O 1
ATOM 584 N N . ASN A 1 73 ? 27.731 8.225 -15.701 1.00 86.69 73 ASN A N 1
ATOM 585 C CA . ASN A 1 73 ? 28.564 9.433 -15.788 1.00 86.69 73 ASN A CA 1
ATOM 586 C C . ASN A 1 73 ? 28.171 10.471 -14.709 1.00 86.69 73 ASN A C 1
ATOM 588 O O . ASN A 1 73 ? 27.564 11.498 -15.028 1.00 86.69 73 ASN A O 1
ATOM 592 N N . PRO A 1 74 ? 28.498 10.235 -13.426 1.00 74.50 74 PRO A N 1
ATOM 593 C CA . PRO A 1 74 ? 28.035 11.076 -12.318 1.00 74.50 74 PRO A CA 1
ATOM 594 C C . PRO A 1 74 ? 28.636 12.493 -12.295 1.00 74.50 74 PRO A C 1
ATOM 596 O O . PRO A 1 74 ? 28.073 13.368 -11.646 1.00 74.50 74 PRO A O 1
ATOM 599 N N . LEU A 1 75 ? 29.756 12.728 -12.989 1.00 72.19 75 LEU A N 1
ATOM 600 C CA . LEU A 1 75 ? 30.481 14.009 -12.985 1.00 72.19 75 LEU A CA 1
ATOM 601 C C . LEU A 1 75 ? 30.080 14.966 -14.127 1.00 72.19 75 LEU A C 1
ATOM 603 O O . LEU A 1 75 ? 30.382 16.151 -14.042 1.00 72.19 75 LEU A O 1
ATOM 607 N N . ASP A 1 76 ? 29.389 14.479 -15.165 1.00 65.94 76 ASP A N 1
ATOM 608 C CA . ASP A 1 76 ? 29.162 15.226 -16.420 1.00 65.94 76 ASP A CA 1
ATOM 609 C C . ASP A 1 76 ? 27.799 15.924 -16.518 1.00 65.94 76 ASP A C 1
ATOM 611 O O . ASP A 1 76 ? 27.551 16.672 -17.464 1.00 65.94 76 ASP A O 1
ATOM 615 N N . VAL A 1 77 ? 26.875 15.676 -15.585 1.00 60.19 77 VAL A N 1
ATOM 616 C CA . VAL A 1 77 ? 25.505 16.197 -15.695 1.00 60.19 77 VAL A CA 1
ATOM 617 C C . VAL A 1 77 ? 25.193 17.108 -14.506 1.00 60.19 77 VAL A C 1
ATOM 619 O O . VAL A 1 77 ? 24.983 16.586 -13.410 1.00 60.19 77 VAL A O 1
ATOM 622 N N . PRO A 1 78 ? 25.112 18.442 -14.697 1.00 59.22 78 PRO A N 1
ATOM 623 C CA . PRO A 1 78 ? 24.742 19.377 -13.637 1.00 59.22 78 PRO A CA 1
ATOM 624 C C . PRO A 1 78 ? 23.412 18.981 -12.996 1.00 59.22 78 PRO A C 1
ATOM 626 O O . PRO A 1 78 ? 22.490 18.576 -13.709 1.00 59.22 78 PRO A O 1
ATOM 629 N N . ARG A 1 79 ? 23.307 19.104 -11.666 1.00 58.00 79 ARG A N 1
ATOM 630 C CA . ARG A 1 79 ? 22.017 19.043 -10.970 1.00 58.00 79 ARG A CA 1
ATOM 631 C C . ARG A 1 79 ? 21.156 20.214 -11.455 1.00 58.00 79 ARG A C 1
ATOM 633 O O . ARG A 1 79 ? 21.558 21.360 -11.293 1.00 58.00 79 ARG A O 1
ATOM 640 N N . THR A 1 80 ? 20.015 19.937 -12.075 1.00 57.94 80 THR A N 1
ATOM 641 C CA . THR A 1 80 ? 18.966 20.941 -12.328 1.00 57.94 80 THR A CA 1
ATOM 642 C C . THR A 1 80 ? 17.922 20.854 -11.219 1.00 57.94 80 THR A C 1
ATOM 644 O O . THR A 1 80 ? 17.629 19.760 -10.746 1.00 57.94 80 THR A O 1
ATOM 647 N N . GLU A 1 81 ? 17.378 21.991 -10.788 1.00 51.78 81 GLU A N 1
ATOM 648 C CA . GLU A 1 81 ? 16.444 22.096 -9.648 1.00 51.78 81 GLU A CA 1
ATOM 649 C C . GLU A 1 81 ? 15.157 21.259 -9.841 1.00 51.78 81 GLU A C 1
ATOM 651 O O . GLU A 1 81 ? 14.571 20.786 -8.875 1.00 51.78 81 GLU A O 1
ATOM 656 N N . ASP A 1 82 ? 14.778 20.946 -11.087 1.00 50.34 82 ASP A N 1
ATOM 657 C CA . ASP A 1 82 ? 13.649 20.058 -11.419 1.00 50.34 82 ASP A CA 1
ATOM 658 C C . ASP A 1 82 ? 13.916 18.553 -11.151 1.00 50.34 82 ASP A C 1
ATOM 660 O O . ASP A 1 82 ? 13.031 17.707 -11.334 1.00 50.34 82 ASP A O 1
ATOM 664 N N . GLU A 1 83 ? 15.139 18.166 -10.775 1.00 51.19 83 GLU A N 1
ATOM 665 C CA . GLU A 1 83 ? 15.582 16.761 -10.686 1.00 51.19 83 GLU A CA 1
ATOM 666 C C . GLU A 1 83 ? 15.390 16.105 -9.331 1.00 51.19 83 GLU A C 1
ATOM 668 O O . GLU A 1 83 ? 15.422 14.873 -9.252 1.00 51.19 83 GLU A O 1
ATOM 673 N N . ASP A 1 84 ? 15.172 16.905 -8.292 1.00 48.50 84 ASP A N 1
ATOM 674 C CA . ASP A 1 84 ? 14.930 16.413 -6.936 1.00 48.50 84 ASP A CA 1
ATOM 675 C C . ASP A 1 84 ? 13.498 15.878 -6.767 1.00 48.50 84 ASP A C 1
ATOM 677 O O . ASP A 1 84 ? 13.180 15.201 -5.787 1.00 48.50 84 ASP A O 1
ATOM 681 N N . SER A 1 85 ? 12.656 16.047 -7.792 1.00 52.72 85 SER A N 1
ATOM 682 C CA . SER A 1 85 ? 11.423 15.283 -7.954 1.00 52.72 85 SER A CA 1
ATOM 683 C C . SER A 1 85 ? 11.740 13.843 -8.391 1.00 52.72 85 SER A C 1
ATOM 685 O O . SER A 1 85 ? 11.481 13.405 -9.516 1.00 52.72 85 SER A O 1
ATOM 687 N N . VAL A 1 86 ? 12.313 13.051 -7.482 1.00 53.09 86 VAL A N 1
ATOM 688 C CA . VAL A 1 86 ? 12.287 11.586 -7.577 1.00 53.09 86 VAL A CA 1
ATOM 689 C C . VAL A 1 86 ? 10.818 11.170 -7.460 1.00 53.09 86 VAL A C 1
ATOM 691 O O . VAL A 1 86 ? 10.333 10.839 -6.381 1.00 53.09 86 VAL A O 1
ATOM 694 N N . PHE A 1 87 ? 10.089 11.265 -8.576 1.00 61.47 87 PHE A N 1
ATOM 695 C CA . PHE A 1 87 ? 8.679 10.913 -8.689 1.00 61.47 87 PHE A CA 1
ATOM 696 C C . PHE A 1 87 ? 8.529 9.447 -8.287 1.00 61.47 87 PHE A C 1
ATOM 698 O O . PHE A 1 87 ? 8.956 8.526 -8.986 1.00 61.47 87 PHE A O 1
ATOM 705 N N . GLN A 1 88 ? 7.991 9.238 -7.092 1.00 63.28 88 GLN A N 1
ATOM 706 C CA . GLN A 1 88 ? 7.592 7.927 -6.632 1.00 63.28 88 GLN A CA 1
ATOM 707 C C . GLN A 1 88 ? 6.210 7.668 -7.203 1.00 63.28 88 GLN A C 1
ATOM 709 O O . GLN A 1 88 ? 5.234 8.117 -6.616 1.00 63.28 88 GLN A O 1
ATOM 714 N N . ASP A 1 89 ? 6.146 6.897 -8.291 1.00 71.94 89 ASP A N 1
ATOM 715 C CA . ASP A 1 89 ? 4.899 6.467 -8.929 1.00 71.94 89 ASP A CA 1
ATOM 716 C C . ASP A 1 89 ? 4.109 5.566 -7.972 1.00 71.94 89 ASP A C 1
ATOM 718 O O . ASP A 1 89 ? 4.173 4.335 -8.040 1.00 71.94 89 ASP A O 1
ATOM 722 N N . THR A 1 90 ? 3.425 6.175 -7.011 1.00 79.31 90 THR A N 1
ATOM 723 C CA . THR A 1 90 ? 2.640 5.495 -5.989 1.00 79.31 90 THR A CA 1
ATOM 724 C C . THR A 1 90 ? 1.288 6.155 -5.896 1.00 79.31 90 THR A C 1
ATOM 726 O O . THR A 1 90 ? 1.174 7.363 -5.693 1.00 79.31 90 THR A O 1
ATOM 729 N N . VAL A 1 91 ? 0.266 5.322 -6.004 1.00 83.88 91 VAL A N 1
ATOM 730 C CA . VAL A 1 91 ? -1.117 5.705 -5.786 1.00 83.88 91 VAL A CA 1
ATOM 731 C C . VAL A 1 91 ? -1.676 4.879 -4.647 1.00 83.88 91 VAL A C 1
ATOM 733 O O . VAL A 1 91 ? -1.362 3.695 -4.508 1.00 83.88 91 VAL A O 1
ATOM 736 N N . GLY A 1 92 ? -2.511 5.495 -3.830 1.00 83.06 92 GLY A N 1
ATOM 737 C CA . GLY A 1 92 ? -3.203 4.806 -2.753 1.00 83.06 92 GLY A CA 1
ATOM 738 C C . GLY A 1 92 ? -4.600 5.355 -2.580 1.00 83.06 92 GLY A C 1
ATOM 739 O O . GLY A 1 92 ? -4.862 6.501 -2.945 1.00 83.06 92 GLY A O 1
ATOM 740 N N . ALA A 1 93 ? -5.486 4.524 -2.045 1.00 83.56 93 ALA A N 1
ATOM 741 C CA . ALA A 1 93 ? -6.834 4.914 -1.687 1.00 83.56 93 ALA A CA 1
ATOM 742 C C . ALA A 1 93 ? -7.269 4.252 -0.380 1.00 83.56 93 ALA A C 1
ATOM 744 O O . ALA A 1 93 ? -6.919 3.097 -0.117 1.00 83.56 93 ALA A O 1
ATOM 745 N N . VAL A 1 94 ? -8.066 4.978 0.402 1.00 81.25 94 VAL A N 1
ATOM 746 C CA . VAL A 1 94 ? -8.826 4.418 1.524 1.00 81.25 94 VAL A CA 1
ATOM 747 C C . VAL A 1 94 ? -10.300 4.662 1.316 1.00 81.25 94 VAL A C 1
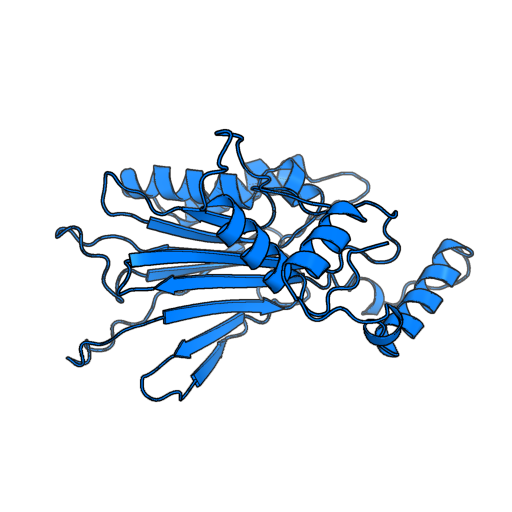ATOM 749 O O . VAL A 1 94 ? -10.708 5.690 0.763 1.00 81.25 94 VAL A O 1
ATOM 752 N N . VAL A 1 95 ? -11.074 3.676 1.745 1.00 81.25 95 VAL A N 1
ATOM 753 C CA . VAL A 1 95 ? -12.510 3.635 1.590 1.00 81.25 95 VAL A CA 1
ATOM 754 C C . VAL A 1 95 ? -13.169 3.246 2.894 1.00 81.25 95 VAL A C 1
ATOM 756 O O . VAL A 1 95 ? -12.691 2.348 3.582 1.00 81.25 95 VAL A O 1
ATOM 759 N N . TRP A 1 96 ? -14.278 3.911 3.193 1.00 77.94 96 TRP A N 1
ATOM 760 C CA . TRP A 1 96 ? -15.228 3.486 4.211 1.00 77.94 96 TRP A CA 1
ATOM 761 C C . TRP A 1 96 ? -16.595 3.312 3.564 1.00 77.94 96 TRP A C 1
ATOM 763 O O . TRP A 1 96 ? -17.094 4.230 2.901 1.00 77.94 96 TRP A O 1
ATOM 773 N N . ASP A 1 97 ? -17.153 2.118 3.722 1.00 77.94 97 ASP A N 1
ATOM 774 C CA . ASP A 1 97 ? -18.531 1.805 3.375 1.00 77.94 97 ASP A CA 1
ATOM 775 C C . ASP A 1 97 ? -19.393 1.973 4.626 1.00 77.94 97 ASP A C 1
ATOM 777 O O . ASP A 1 97 ? -19.250 1.214 5.584 1.00 77.94 97 ASP A O 1
ATOM 781 N N . THR A 1 98 ? -20.284 2.966 4.627 1.00 70.94 98 THR A N 1
ATOM 782 C CA . THR A 1 98 ? -21.166 3.235 5.772 1.00 70.94 98 THR A CA 1
ATOM 783 C C . THR A 1 98 ? -22.247 2.178 5.977 1.00 70.94 98 THR A C 1
ATOM 785 O O . THR A 1 98 ? -22.765 2.069 7.082 1.00 70.94 98 THR A O 1
ATOM 788 N N . GLU A 1 99 ? -22.644 1.440 4.933 1.00 71.00 99 GLU A N 1
ATOM 789 C CA . GLU A 1 99 ? -23.689 0.411 5.054 1.00 71.00 99 GLU A CA 1
ATOM 790 C C . GLU A 1 99 ? -23.119 -0.888 5.600 1.00 71.00 99 GLU A C 1
ATOM 792 O O . GLU A 1 99 ? -23.651 -1.445 6.559 1.00 71.00 99 GLU A O 1
ATOM 797 N N . ALA A 1 100 ? -22.016 -1.351 5.008 1.00 73.31 100 ALA A N 1
ATOM 798 C CA . ALA A 1 100 ? -21.297 -2.516 5.512 1.00 73.31 100 ALA A CA 1
ATOM 799 C C . ALA A 1 100 ? -20.553 -2.206 6.822 1.00 73.31 100 ALA A C 1
ATOM 801 O O . ALA A 1 100 ? -20.229 -3.113 7.585 1.00 73.31 100 ALA A O 1
ATOM 802 N N . ASN A 1 101 ? -20.302 -0.920 7.084 1.00 72.50 101 ASN A N 1
ATOM 803 C CA . ASN A 1 101 ? -19.483 -0.425 8.181 1.00 72.50 101 ASN A CA 1
ATOM 804 C C . ASN A 1 101 ? -18.063 -1.021 8.161 1.00 72.50 101 ASN A C 1
ATOM 806 O O . ASN A 1 101 ? -17.500 -1.418 9.185 1.00 72.50 101 ASN A O 1
ATOM 810 N N . GLU A 1 102 ? -17.493 -1.098 6.958 1.00 78.25 102 GLU A N 1
ATOM 811 C CA . GLU A 1 102 ? -16.187 -1.695 6.697 1.00 78.25 102 GLU A CA 1
ATOM 812 C C . GLU A 1 102 ? -15.233 -0.694 6.049 1.00 78.25 102 GLU A C 1
ATOM 814 O O . GLU A 1 102 ? -15.599 0.081 5.161 1.00 78.25 102 GLU A O 1
ATOM 819 N N . PHE A 1 103 ? -13.973 -0.755 6.470 1.00 82.25 103 PHE A N 1
ATOM 820 C CA . PHE A 1 103 ? -12.872 -0.047 5.843 1.00 82.25 103 PHE A CA 1
ATOM 821 C C . PHE A 1 103 ? -12.137 -0.939 4.850 1.00 82.25 103 PHE A C 1
ATOM 823 O O . PHE A 1 103 ? -11.906 -2.127 5.082 1.00 82.25 103 PHE A O 1
ATOM 830 N N . ALA A 1 104 ? -11.685 -0.328 3.763 1.00 86.50 104 ALA A N 1
ATOM 831 C CA . ALA A 1 104 ? -10.769 -0.936 2.816 1.00 86.50 104 ALA A CA 1
ATOM 832 C C . ALA A 1 104 ? -9.658 0.053 2.467 1.00 86.50 104 ALA A C 1
ATOM 834 O O . ALA A 1 104 ? -9.891 1.246 2.299 1.00 86.50 104 ALA A O 1
ATOM 835 N N . ALA A 1 105 ? -8.439 -0.450 2.320 1.00 88.25 105 ALA A N 1
ATOM 836 C CA . ALA A 1 105 ? -7.298 0.340 1.890 1.00 88.25 105 ALA A CA 1
ATOM 837 C C . ALA A 1 105 ? -6.533 -0.414 0.808 1.00 88.25 105 ALA A C 1
ATOM 839 O O . ALA A 1 105 ? -6.448 -1.644 0.828 1.00 88.25 105 ALA A O 1
ATOM 840 N N . GLY A 1 106 ? -5.965 0.324 -0.137 1.00 89.25 106 GLY A N 1
ATOM 841 C CA . GLY A 1 106 ? -5.162 -0.245 -1.208 1.00 89.25 106 GLY A CA 1
ATOM 842 C C . GLY A 1 106 ? -4.089 0.723 -1.668 1.00 89.25 106 GLY A C 1
ATOM 843 O O . GLY A 1 106 ? -4.329 1.921 -1.787 1.00 89.25 106 GLY A O 1
ATOM 844 N N . VAL A 1 107 ? -2.904 0.191 -1.951 1.00 88.12 107 VAL A N 1
ATOM 845 C CA . VAL A 1 107 ? -1.775 0.945 -2.500 1.00 88.12 107 VAL A CA 1
ATOM 846 C C . VAL A 1 107 ? -1.183 0.194 -3.688 1.00 88.12 107 VAL A C 1
ATOM 848 O O . VAL A 1 107 ? -1.090 -1.035 -3.689 1.00 88.12 107 VAL A O 1
ATOM 851 N N . SER A 1 108 ? -0.772 0.930 -4.715 1.00 88.25 108 SER A N 1
ATOM 852 C CA . SER A 1 108 ? -0.034 0.402 -5.857 1.00 88.25 108 SER A CA 1
ATOM 853 C C . SER A 1 108 ? 1.147 1.309 -6.167 1.00 88.25 108 SER A C 1
ATOM 855 O O . SER A 1 108 ? 1.019 2.530 -6.141 1.00 88.25 108 SER A O 1
ATOM 857 N N . SER A 1 109 ? 2.308 0.715 -6.439 1.00 86.12 109 SER A N 1
ATOM 858 C CA . SER A 1 109 ? 3.535 1.464 -6.697 1.00 86.12 109 SER A CA 1
ATOM 859 C C . SER A 1 109 ? 4.376 0.820 -7.793 1.00 86.12 109 SER A C 1
ATOM 861 O O . SER A 1 109 ? 4.569 -0.400 -7.802 1.00 86.12 109 SER A O 1
ATOM 863 N N . GLY A 1 110 ? 4.940 1.648 -8.674 1.00 83.62 110 GLY A N 1
ATOM 864 C CA . GLY A 1 110 ? 6.016 1.261 -9.591 1.00 83.62 110 GLY A CA 1
ATOM 865 C C . GLY A 1 110 ? 7.355 1.039 -8.873 1.00 83.62 110 GLY A C 1
ATOM 866 O O . GLY A 1 110 ? 8.224 0.306 -9.361 1.00 83.62 110 GLY A O 1
ATOM 867 N N . GLY A 1 111 ? 7.499 1.569 -7.655 1.00 82.12 111 GLY A N 1
ATOM 868 C CA . GLY A 1 111 ? 8.752 1.631 -6.908 1.00 82.12 111 GLY A CA 1
ATOM 869 C C . GLY A 1 111 ? 9.673 2.742 -7.414 1.00 82.12 111 GLY A C 1
ATOM 870 O O . GLY A 1 111 ? 9.304 3.529 -8.277 1.00 82.12 111 GLY A O 1
ATOM 871 N N . ILE A 1 112 ? 10.888 2.806 -6.867 1.00 81.88 112 ILE A N 1
ATOM 872 C CA . ILE A 1 112 ? 11.846 3.842 -7.267 1.00 81.88 112 ILE A CA 1
ATOM 873 C C . ILE A 1 112 ? 12.448 3.556 -8.644 1.00 81.88 112 ILE A C 1
ATOM 875 O O . ILE A 1 112 ? 12.607 2.398 -9.056 1.00 81.88 112 ILE A O 1
ATOM 879 N N . LEU A 1 113 ? 12.836 4.626 -9.332 1.00 83.94 113 LEU A N 1
ATOM 880 C CA . LEU A 1 113 ? 13.527 4.545 -10.608 1.00 83.94 113 LEU A CA 1
ATOM 881 C C . LEU A 1 113 ? 14.870 3.806 -10.465 1.00 83.94 113 LEU A C 1
ATOM 883 O O . LEU A 1 113 ? 15.557 3.934 -9.456 1.00 83.94 113 LEU A O 1
ATOM 887 N N . LEU A 1 114 ? 15.237 3.018 -11.482 1.00 85.81 114 LEU A N 1
ATOM 888 C CA . LEU A 1 114 ? 16.458 2.192 -11.510 1.00 85.81 114 LEU A CA 1
ATOM 889 C C . LEU A 1 114 ? 16.599 1.199 -10.338 1.00 85.81 114 LEU A C 1
ATOM 891 O O . LEU A 1 114 ? 17.703 0.722 -10.073 1.00 85.81 114 LEU A O 1
ATOM 895 N N . LYS A 1 115 ? 15.497 0.836 -9.664 1.00 85.31 115 LYS A N 1
ATOM 896 C CA . LYS A 1 115 ? 15.521 -0.171 -8.596 1.00 85.31 115 LYS A CA 1
ATOM 897 C C . LYS A 1 115 ? 16.145 -1.491 -9.051 1.00 85.31 115 LYS A C 1
ATOM 899 O O . LYS A 1 115 ? 15.946 -1.941 -10.183 1.00 85.31 115 LYS A O 1
ATOM 904 N N . HIS A 1 116 ? 16.792 -2.177 -8.113 1.00 85.25 116 HIS A N 1
ATOM 905 C CA . HIS A 1 116 ? 17.142 -3.580 -8.296 1.00 85.25 116 HIS A CA 1
ATOM 906 C C . HIS A 1 116 ? 15.887 -4.431 -8.538 1.00 85.25 116 HIS A C 1
ATOM 908 O O . HIS A 1 116 ? 14.841 -4.249 -7.903 1.00 85.25 116 HIS A O 1
ATOM 914 N N . ALA A 1 117 ? 16.000 -5.386 -9.461 1.00 84.19 117 ALA A N 1
ATOM 915 C CA . ALA A 1 117 ? 14.942 -6.351 -9.718 1.00 84.19 117 ALA A CA 1
ATOM 916 C C . ALA A 1 117 ? 14.667 -7.185 -8.456 1.00 84.19 117 ALA A C 1
ATOM 918 O O . ALA A 1 117 ? 15.593 -7.639 -7.794 1.00 84.19 117 ALA A O 1
ATOM 919 N N . GLY A 1 118 ? 13.387 -7.385 -8.132 1.00 81.19 118 GLY A N 1
ATOM 920 C CA . GLY A 1 118 ? 12.962 -8.121 -6.935 1.00 81.19 118 GLY A CA 1
ATOM 921 C C . GLY A 1 118 ? 12.593 -7.239 -5.740 1.00 81.19 118 GLY A C 1
ATOM 922 O O . GLY A 1 118 ? 11.939 -7.729 -4.825 1.00 81.19 118 GLY A O 1
ATOM 923 N N . ARG A 1 119 ? 12.899 -5.934 -5.764 1.00 82.25 119 ARG A N 1
ATOM 924 C CA . ARG A 1 119 ? 12.392 -4.992 -4.756 1.00 82.25 119 ARG A CA 1
ATOM 925 C C . ARG A 1 119 ? 10.858 -4.894 -4.833 1.00 82.25 119 ARG A C 1
ATOM 927 O O . ARG A 1 119 ? 10.320 -4.431 -5.846 1.00 82.25 119 ARG A O 1
ATOM 934 N N . ALA A 1 120 ? 10.181 -5.328 -3.769 1.00 78.06 120 ALA A N 1
ATOM 935 C CA . ALA A 1 120 ? 8.738 -5.580 -3.725 1.00 78.06 120 ALA A CA 1
ATOM 936 C C . ALA A 1 120 ? 8.041 -4.921 -2.517 1.00 78.06 120 ALA A C 1
ATOM 938 O O . ALA A 1 120 ? 8.685 -4.300 -1.674 1.00 78.06 120 ALA A O 1
ATOM 939 N N . ALA A 1 121 ? 6.711 -5.040 -2.474 1.00 83.06 121 ALA A N 1
ATOM 940 C CA . ALA A 1 121 ? 5.862 -4.530 -1.400 1.00 83.06 121 ALA A CA 1
ATOM 941 C C . ALA A 1 121 ? 5.895 -5.431 -0.152 1.00 83.06 121 ALA A C 1
ATOM 943 O O . ALA A 1 121 ? 6.169 -6.627 -0.250 1.00 83.06 121 ALA A O 1
ATOM 944 N N . VAL A 1 122 ? 5.575 -4.852 1.010 1.00 86.62 122 VAL A N 1
ATOM 945 C CA . VAL A 1 122 ? 5.555 -5.538 2.312 1.00 86.62 122 VAL A CA 1
ATOM 946 C C . VAL A 1 122 ? 4.224 -5.275 3.018 1.00 86.62 122 VAL A C 1
ATOM 948 O O . VAL A 1 122 ? 3.743 -4.140 3.052 1.00 86.62 122 VAL A O 1
ATOM 951 N N . TYR A 1 123 ? 3.634 -6.334 3.576 1.00 87.12 123 TYR A N 1
ATOM 952 C CA . TYR A 1 123 ? 2.400 -6.273 4.362 1.00 87.12 123 TYR A CA 1
ATOM 953 C C . TYR A 1 123 ? 2.571 -5.376 5.598 1.00 87.12 123 TYR A C 1
ATOM 955 O O . TYR A 1 123 ? 3.594 -5.454 6.272 1.00 87.12 123 TYR A O 1
ATOM 963 N N . GLY A 1 124 ? 1.583 -4.528 5.894 1.00 81.62 124 GLY A N 1
ATOM 964 C CA . GLY A 1 124 ? 1.614 -3.605 7.039 1.00 81.62 124 GLY A CA 1
ATOM 965 C C . GLY A 1 124 ? 2.389 -2.303 6.817 1.00 81.62 124 GLY A C 1
ATOM 966 O O . GLY A 1 124 ? 2.168 -1.335 7.538 1.00 81.62 124 GLY A O 1
ATOM 967 N N . ALA A 1 125 ? 3.232 -2.229 5.785 1.00 84.56 125 ALA A N 1
ATOM 968 C CA . ALA A 1 125 ? 3.997 -1.022 5.491 1.00 84.56 125 ALA A CA 1
ATOM 969 C C . ALA A 1 125 ? 3.195 -0.011 4.658 1.00 84.56 125 ALA A C 1
ATOM 971 O O . ALA A 1 125 ? 3.051 1.143 5.047 1.00 84.56 125 ALA A O 1
ATOM 972 N N . GLY A 1 126 ? 2.689 -0.442 3.497 1.00 83.12 126 GLY A N 1
ATOM 973 C CA . GLY A 1 126 ? 2.081 0.460 2.512 1.00 83.12 126 GLY A CA 1
ATOM 974 C C . GLY A 1 126 ? 0.590 0.728 2.720 1.00 83.12 126 GLY A C 1
ATOM 975 O O . GLY A 1 126 ? 0.103 1.789 2.371 1.00 83.12 126 GLY A O 1
ATOM 976 N N . CYS A 1 127 ? -0.173 -0.199 3.283 1.00 88.62 127 CYS A N 1
ATOM 977 C CA . CYS A 1 127 ? -1.584 0.036 3.584 1.00 88.62 127 CYS A CA 1
ATOM 978 C C . CYS A 1 127 ? -2.025 -0.826 4.759 1.00 88.62 127 CYS A C 1
ATOM 980 O O . CYS A 1 127 ? -1.463 -1.901 4.995 1.00 88.62 127 CYS A O 1
ATOM 982 N N . TRP A 1 128 ? -3.045 -0.356 5.466 1.00 89.50 128 TRP A N 1
ATOM 983 C CA . TRP A 1 128 ? -3.669 -1.057 6.573 1.00 89.50 128 TRP A CA 1
ATOM 984 C C . TRP A 1 128 ? -5.153 -0.713 6.628 1.00 89.50 128 TRP A C 1
ATOM 986 O O . TRP A 1 128 ? -5.536 0.445 6.524 1.00 89.50 128 TRP A O 1
ATOM 996 N N . ALA A 1 129 ? -6.006 -1.709 6.798 1.00 87.19 129 ALA A N 1
ATOM 997 C CA . ALA A 1 129 ? -7.415 -1.485 7.077 1.00 87.19 129 ALA A CA 1
ATOM 998 C C . ALA A 1 129 ? -7.804 -2.421 8.208 1.00 87.19 129 ALA A C 1
ATOM 1000 O O . ALA A 1 129 ? -7.500 -3.616 8.144 1.00 87.19 129 ALA A O 1
ATOM 1001 N N . GLN A 1 130 ? -8.436 -1.876 9.241 1.00 81.50 130 GLN A N 1
ATOM 1002 C CA . GLN A 1 130 ? -8.820 -2.645 10.408 1.00 81.50 130 GLN A CA 1
ATOM 1003 C C . GLN A 1 130 ? -10.230 -2.274 10.842 1.00 81.50 130 GLN A C 1
ATOM 1005 O O . GLN A 1 130 ? -10.520 -1.148 11.237 1.00 81.50 130 GLN A O 1
ATOM 1010 N N . ASN A 1 131 ? -11.099 -3.278 10.811 1.00 73.25 131 ASN A N 1
ATOM 1011 C CA . ASN A 1 131 ? -12.441 -3.183 11.357 1.00 73.25 131 ASN A CA 1
ATOM 1012 C C . ASN A 1 131 ? -12.377 -3.727 12.789 1.00 73.25 131 ASN A C 1
ATOM 1014 O O . ASN A 1 131 ? -12.225 -4.933 12.983 1.00 73.25 131 ASN A O 1
ATOM 1018 N N . CYS A 1 132 ? -12.423 -2.854 13.795 1.00 60.41 132 CYS A N 1
ATOM 1019 C CA . CYS A 1 132 ? -12.452 -3.272 15.196 1.00 60.41 132 CYS A CA 1
ATOM 1020 C C . CYS A 1 132 ? -13.845 -3.819 15.561 1.00 60.41 132 CYS A C 1
ATOM 1022 O O . CYS A 1 132 ? -14.877 -3.274 15.166 1.00 60.41 132 CYS A O 1
ATOM 1024 N N . SER A 1 133 ? -13.871 -4.949 16.276 1.00 49.25 133 SER A N 1
ATOM 1025 C CA . SER A 1 133 ? -15.080 -5.749 16.522 1.00 49.25 133 SER A CA 1
ATOM 1026 C C . SER A 1 133 ? -15.645 -5.639 17.943 1.00 49.25 133 SER A C 1
ATOM 1028 O O . SER A 1 133 ? -16.707 -6.199 18.193 1.00 49.25 133 SER A O 1
ATOM 1030 N N . VAL A 1 134 ? -14.957 -4.969 18.880 1.00 43.84 134 VAL A N 1
ATOM 1031 C CA . VAL A 1 134 ? -15.272 -5.068 20.325 1.00 43.84 134 VAL A CA 1
ATOM 1032 C C . VAL A 1 134 ? -15.719 -3.743 20.971 1.00 43.84 134 VAL A C 1
ATOM 1034 O O . VAL A 1 134 ? -16.397 -3.792 21.989 1.00 43.84 134 VAL A O 1
ATOM 1037 N N . SER A 1 135 ? -15.446 -2.574 20.375 1.00 45.06 135 SER A N 1
ATOM 1038 C CA . SER A 1 135 ? -15.800 -1.257 20.954 1.00 45.06 135 SER A CA 1
ATOM 1039 C C . SER A 1 135 ? -16.454 -0.264 19.980 1.00 45.06 135 SER A C 1
ATOM 1041 O O . SER A 1 135 ? -16.604 0.903 20.302 1.00 45.06 135 SER A O 1
ATOM 1043 N N . GLY A 1 136 ? -16.873 -0.699 18.787 1.00 47.75 136 GLY A N 1
ATOM 1044 C CA . GLY A 1 136 ? -17.614 0.152 17.841 1.00 47.75 136 GLY A CA 1
ATOM 1045 C C . GLY A 1 136 ? -16.770 1.154 17.039 1.00 47.75 136 GLY A C 1
ATOM 1046 O O . GLY A 1 136 ? -17.224 1.588 15.985 1.00 47.75 136 GLY A O 1
ATOM 1047 N N . GLU A 1 137 ? -15.541 1.451 17.447 1.00 51.41 137 GLU A N 1
ATOM 1048 C CA . GLU A 1 137 ? -14.639 2.412 16.790 1.00 51.41 137 GLU A CA 1
ATOM 1049 C C . GLU A 1 137 ? -13.774 1.738 15.714 1.00 51.41 137 GLU A C 1
ATOM 1051 O O . GLU A 1 137 ? -13.453 0.553 15.832 1.00 51.41 137 GLU A O 1
ATOM 1056 N N . ARG A 1 138 ? -13.450 2.436 14.610 1.00 60.81 138 ARG A N 1
ATOM 1057 C CA . ARG A 1 138 ? -12.815 1.817 13.425 1.00 60.81 138 ARG A CA 1
ATOM 1058 C C . ARG A 1 138 ? -11.892 2.784 12.666 1.00 60.81 138 ARG A C 1
ATOM 1060 O O . ARG A 1 138 ? -12.194 3.969 12.521 1.00 60.81 138 ARG A O 1
ATOM 1067 N N . SER A 1 139 ? -10.783 2.274 12.114 1.00 55.22 139 SER A N 1
ATOM 1068 C CA . SER A 1 139 ? -9.836 3.082 11.327 1.00 55.22 139 SER A CA 1
ATOM 1069 C C . SER A 1 139 ? -9.279 2.355 10.094 1.00 55.22 139 SER A C 1
ATOM 1071 O O . SER A 1 139 ? -9.056 1.141 10.084 1.00 55.22 139 SER A O 1
ATOM 1073 N N . GLY A 1 140 ? -9.024 3.110 9.024 1.00 54.19 140 GLY A N 1
ATOM 1074 C CA . GLY A 1 140 ? -8.415 2.609 7.792 1.00 54.19 140 GLY A CA 1
ATOM 1075 C C . GLY A 1 140 ? -7.424 3.603 7.192 1.00 54.19 140 GLY A C 1
ATOM 1076 O O . GLY A 1 140 ? -7.656 4.808 7.175 1.00 54.19 140 GLY A O 1
ATOM 1077 N N . MET A 1 141 ? -6.303 3.111 6.672 1.00 58.16 141 MET A N 1
ATOM 1078 C CA . MET A 1 141 ? -5.186 3.942 6.223 1.00 58.16 141 MET A CA 1
ATOM 1079 C C . MET A 1 141 ? -4.472 3.385 4.988 1.00 58.16 141 MET A C 1
ATOM 1081 O O . MET A 1 141 ? -4.197 2.191 4.857 1.00 58.16 141 MET A O 1
ATOM 1085 N N . ALA A 1 142 ? -4.062 4.284 4.101 1.00 54.97 142 ALA A N 1
ATOM 1086 C CA . ALA A 1 142 ? -3.162 3.986 3.001 1.00 54.97 142 ALA A CA 1
ATOM 1087 C C . ALA A 1 142 ? -1.968 4.934 3.065 1.00 54.97 142 ALA A C 1
ATOM 1089 O O . ALA A 1 142 ? -2.108 6.157 3.115 1.00 54.97 142 ALA A O 1
ATOM 1090 N N . CYS A 1 143 ? -0.780 4.352 3.023 1.00 58.84 143 CYS A N 1
ATOM 1091 C CA . CYS A 1 143 ? 0.486 5.058 2.996 1.00 58.84 143 CYS A CA 1
ATOM 1092 C C . CYS A 1 143 ? 1.168 4.850 1.643 1.00 58.84 143 CYS A C 1
ATOM 1094 O O . CYS A 1 143 ? 0.889 3.930 0.875 1.00 58.84 143 CYS A O 1
ATOM 1096 N N . ARG A 1 144 ? 2.130 5.711 1.344 1.00 61.62 144 ARG A N 1
ATOM 1097 C CA . ARG A 1 144 ? 3.125 5.457 0.300 1.00 61.62 144 ARG A CA 1
ATOM 1098 C C . ARG A 1 144 ? 3.954 4.203 0.637 1.00 61.62 144 ARG A C 1
ATOM 1100 O O . ARG A 1 144 ? 4.008 3.772 1.781 1.00 61.62 144 ARG A O 1
ATOM 1107 N N . SER A 1 145 ? 4.631 3.610 -0.348 1.00 57.41 145 SER A N 1
ATOM 1108 C CA . SER A 1 145 ? 5.520 2.454 -0.142 1.00 57.41 145 SER A CA 1
ATOM 1109 C C . SER A 1 145 ? 6.984 2.840 -0.380 1.00 57.41 145 SER A C 1
ATOM 1111 O O . SER A 1 145 ? 7.325 3.333 -1.452 1.00 57.41 145 SER A O 1
ATOM 1113 N N . GLY A 1 146 ? 7.869 2.563 0.583 1.00 63.44 146 GLY A N 1
ATOM 1114 C CA . GLY A 1 146 ? 9.316 2.829 0.512 1.00 63.44 146 GLY A CA 1
ATOM 1115 C C . GLY A 1 146 ? 10.076 2.189 1.682 1.00 63.44 146 GLY A C 1
ATOM 1116 O O . GLY A 1 146 ? 9.441 1.727 2.627 1.00 63.44 146 GLY A O 1
ATOM 1117 N N . GLU A 1 147 ? 11.414 2.143 1.646 1.00 75.81 147 GLU A N 1
ATOM 1118 C CA . GLU A 1 147 ? 12.231 1.475 2.682 1.00 75.81 147 GLU A CA 1
ATOM 1119 C C . GLU A 1 147 ? 11.943 1.982 4.093 1.00 75.81 147 GLU A C 1
ATOM 1121 O O . GLU A 1 147 ? 11.806 1.183 5.011 1.00 75.81 147 GLU A O 1
ATOM 1126 N N . TYR A 1 148 ? 11.838 3.297 4.269 1.00 77.94 148 TYR A N 1
ATOM 1127 C CA . TYR A 1 148 ? 11.606 3.905 5.579 1.00 77.94 148 TYR A CA 1
ATOM 1128 C C . TYR A 1 148 ? 10.244 3.515 6.157 1.00 77.94 148 TYR A C 1
ATOM 1130 O O . TYR A 1 148 ? 10.133 3.151 7.323 1.00 77.94 148 TYR A O 1
ATOM 1138 N N . ILE A 1 149 ? 9.224 3.477 5.301 1.00 79.44 149 ILE A N 1
ATOM 1139 C CA . ILE A 1 149 ? 7.860 3.079 5.662 1.00 79.44 149 ILE A CA 1
ATOM 1140 C C . ILE A 1 149 ? 7.816 1.582 6.008 1.00 79.44 149 ILE A C 1
ATOM 1142 O O . ILE A 1 149 ? 7.127 1.184 6.945 1.00 79.44 149 ILE A O 1
ATOM 1146 N N . ILE A 1 150 ? 8.599 0.756 5.303 1.00 84.50 150 ILE A N 1
ATOM 1147 C CA . ILE A 1 150 ? 8.760 -0.671 5.617 1.00 84.50 150 ILE A CA 1
ATOM 1148 C C . ILE A 1 150 ? 9.460 -0.857 6.965 1.00 84.50 150 ILE A C 1
ATOM 1150 O O . ILE A 1 150 ? 8.981 -1.632 7.787 1.00 84.50 150 ILE A O 1
ATOM 1154 N N . ARG A 1 151 ? 10.560 -0.136 7.215 1.00 83.56 151 ARG A N 1
ATOM 1155 C CA . ARG A 1 151 ? 11.314 -0.222 8.477 1.00 83.56 151 ARG A CA 1
ATOM 1156 C C . ARG A 1 151 ? 10.474 0.186 9.685 1.00 83.56 151 ARG A C 1
ATOM 1158 O O . ARG A 1 151 ? 10.588 -0.455 10.722 1.00 83.56 151 ARG A O 1
ATOM 1165 N N . ALA A 1 152 ? 9.639 1.211 9.537 1.00 83.81 152 ALA A N 1
ATOM 1166 C CA . ALA A 1 152 ? 8.757 1.700 10.596 1.00 83.81 152 ALA A CA 1
ATOM 1167 C C . ALA A 1 152 ? 7.426 0.932 10.701 1.00 83.81 152 ALA A C 1
ATOM 1169 O O . ALA A 1 152 ? 6.655 1.177 11.626 1.00 83.81 152 ALA A O 1
ATOM 1170 N N . ASN A 1 153 ? 7.123 0.035 9.751 1.00 87.19 153 ASN A N 1
ATOM 1171 C CA . ASN A 1 153 ? 5.809 -0.605 9.616 1.00 87.19 153 ASN A CA 1
ATOM 1172 C C . ASN A 1 153 ? 4.654 0.419 9.670 1.00 87.19 153 ASN A C 1
ATOM 1174 O O . ASN A 1 153 ? 3.648 0.227 10.352 1.00 87.19 153 ASN A O 1
ATOM 1178 N N . LEU A 1 154 ? 4.850 1.550 8.985 1.00 85.25 154 LEU A N 1
ATOM 1179 C CA . LEU A 1 154 ? 4.197 2.821 9.308 1.00 85.25 154 LEU A CA 1
ATOM 1180 C C . LEU A 1 154 ? 2.665 2.769 9.241 1.00 85.25 154 LEU A C 1
ATOM 1182 O O . LEU A 1 154 ? 2.001 3.282 10.140 1.00 85.25 154 LEU A O 1
ATOM 1186 N N . ALA A 1 155 ? 2.098 2.134 8.205 1.00 86.38 155 ALA A N 1
ATOM 1187 C CA . ALA A 1 155 ? 0.645 2.003 8.079 1.00 86.38 155 ALA A CA 1
ATOM 1188 C C . ALA A 1 155 ? 0.043 1.134 9.195 1.00 86.38 155 ALA A C 1
ATOM 1190 O O . ALA A 1 155 ? -1.075 1.360 9.637 1.00 86.38 155 ALA A O 1
ATOM 1191 N N . ARG A 1 156 ? 0.758 0.143 9.715 1.00 87.50 156 ARG A N 1
ATOM 1192 C CA . ARG A 1 156 ? 0.252 -0.597 10.870 1.00 87.50 156 ARG A CA 1
ATOM 1193 C C . ARG A 1 156 ? 0.412 0.203 12.162 1.00 87.50 156 ARG A C 1
ATOM 1195 O O . ARG A 1 156 ? -0.533 0.268 12.944 1.00 87.50 156 ARG A O 1
ATOM 1202 N N . SER A 1 157 ? 1.580 0.808 12.371 1.00 88.38 157 SER A N 1
ATOM 1203 C CA . SER A 1 157 ? 1.922 1.524 13.606 1.00 88.38 157 SER A CA 1
ATOM 1204 C C . SER A 1 157 ? 0.994 2.713 13.856 1.00 88.38 157 SER A C 1
ATOM 1206 O O . SER A 1 157 ? 0.446 2.828 14.948 1.00 88.38 157 SER A O 1
ATOM 1208 N N . ILE A 1 158 ? 0.719 3.535 12.834 1.00 86.31 158 ILE A N 1
ATOM 1209 C CA . ILE A 1 158 ? -0.215 4.663 12.974 1.00 86.31 158 ILE A CA 1
ATOM 1210 C C . ILE A 1 158 ? -1.639 4.169 13.273 1.00 86.31 158 ILE A C 1
ATOM 1212 O O . ILE A 1 158 ? -2.268 4.701 14.180 1.00 86.31 158 ILE A O 1
ATOM 1216 N N . CYS A 1 159 ? -2.148 3.149 12.567 1.00 84.12 159 CYS A N 1
ATOM 1217 C CA . CYS A 1 159 ? -3.498 2.632 12.831 1.00 84.12 159 CYS A CA 1
ATOM 1218 C C . CYS A 1 159 ? -3.630 2.109 14.265 1.00 84.12 159 CYS A C 1
ATOM 1220 O O . CYS A 1 159 ? -4.607 2.423 14.932 1.00 84.12 159 CYS A O 1
ATOM 1222 N N . HIS A 1 160 ? -2.640 1.359 14.753 1.00 85.62 160 HIS A N 1
ATOM 1223 C CA . HIS A 1 160 ? -2.629 0.863 16.130 1.00 85.62 160 HIS A CA 1
ATOM 1224 C C . HIS A 1 160 ? -2.530 1.991 17.168 1.00 85.62 160 HIS A C 1
ATOM 1226 O O . HIS A 1 160 ? -3.204 1.927 18.190 1.00 85.62 160 HIS A O 1
ATOM 1232 N N . ALA A 1 161 ? -1.693 3.005 16.929 1.00 86.94 161 ALA A N 1
ATOM 1233 C CA . ALA A 1 161 ? -1.543 4.131 17.848 1.00 86.94 161 ALA A CA 1
ATOM 1234 C C . ALA A 1 161 ? -2.829 4.964 17.928 1.00 86.94 161 ALA A C 1
ATOM 1236 O O . ALA A 1 161 ? -3.281 5.298 19.017 1.00 86.94 161 ALA A O 1
ATOM 1237 N N . VAL A 1 162 ? -3.447 5.239 16.776 1.00 82.56 162 VAL A N 1
ATOM 1238 C CA . VAL A 1 162 ? -4.717 5.969 16.694 1.00 82.56 162 VAL A CA 1
ATOM 1239 C C . VAL A 1 162 ? -5.845 5.178 17.355 1.00 82.56 162 VAL A C 1
ATOM 1241 O O . VAL A 1 162 ? -6.580 5.748 18.148 1.00 82.56 162 VAL A O 1
ATOM 1244 N N . ASP A 1 163 ? -5.954 3.873 17.099 1.00 79.38 163 ASP A N 1
ATOM 1245 C CA . ASP A 1 163 ? -6.957 3.010 17.7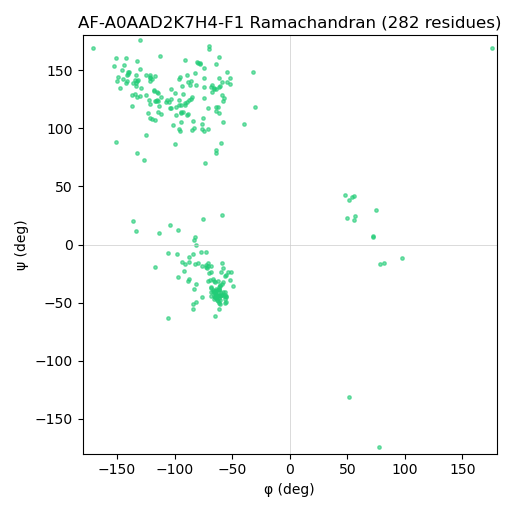44 1.00 79.38 163 ASP A CA 1
ATOM 1246 C C . ASP A 1 163 ? -6.798 2.989 19.276 1.00 79.38 163 ASP A C 1
ATOM 1248 O O . ASP A 1 163 ? -7.775 3.110 20.011 1.00 79.38 163 ASP A O 1
ATOM 1252 N N . ALA A 1 164 ? -5.560 2.918 19.774 1.00 81.88 164 ALA A N 1
ATOM 1253 C CA . ALA A 1 164 ? -5.277 2.916 21.209 1.00 81.88 164 ALA A CA 1
ATOM 1254 C C . ALA A 1 164 ? -5.558 4.259 21.907 1.00 81.88 164 ALA A C 1
ATOM 1256 O O . ALA A 1 164 ? -5.864 4.263 23.103 1.00 81.88 164 ALA A O 1
ATOM 1257 N N . ASP A 1 165 ? -5.417 5.378 21.194 1.00 81.06 165 ASP A N 1
ATOM 1258 C CA . ASP A 1 165 ? -5.653 6.714 21.745 1.00 81.06 165 ASP A CA 1
ATOM 1259 C C . ASP A 1 165 ? -7.115 7.152 21.611 1.00 81.06 165 ASP A C 1
ATOM 1261 O O . ASP A 1 165 ? -7.612 7.817 22.518 1.00 81.06 165 ASP A O 1
ATOM 1265 N N . ILE A 1 166 ? -7.842 6.713 20.574 1.00 73.56 166 ILE A N 1
ATOM 1266 C CA . ILE A 1 166 ? -9.302 6.906 20.480 1.00 73.56 166 ILE A CA 1
ATOM 1267 C C . ILE A 1 166 ? -9.994 6.288 21.702 1.00 73.56 166 ILE A C 1
ATOM 1269 O O . ILE A 1 166 ? -10.783 6.962 22.357 1.00 73.56 166 ILE A O 1
ATOM 1273 N N . GLN A 1 167 ? -9.591 5.078 22.108 1.00 68.62 167 GLN A N 1
ATOM 1274 C CA . GLN A 1 167 ? -10.118 4.408 23.309 1.00 68.62 167 GLN A CA 1
ATOM 1275 C C . GLN A 1 167 ? -9.913 5.194 24.617 1.00 68.62 167 GLN A C 1
ATOM 1277 O O . GLN A 1 167 ? -10.504 4.857 25.644 1.00 68.62 167 GLN A O 1
ATOM 1282 N N . LYS A 1 168 ? -9.033 6.199 24.617 1.00 77.81 168 LYS A N 1
ATOM 1283 C CA . LYS A 1 168 ? -8.683 7.015 25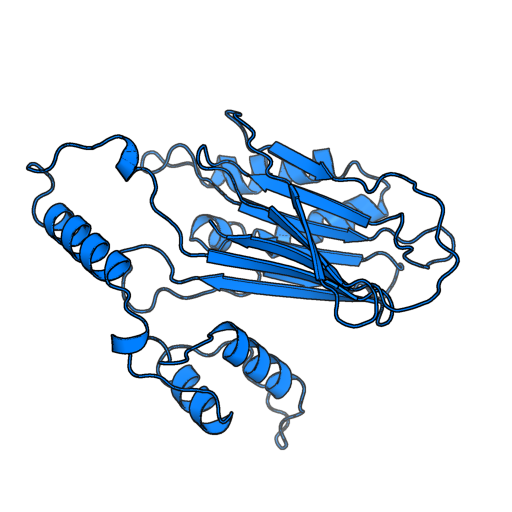.786 1.00 77.81 168 LYS A CA 1
ATOM 1284 C C . LYS A 1 168 ? -9.122 8.473 25.646 1.00 77.81 168 LYS A C 1
ATOM 1286 O O . LYS A 1 168 ? -8.700 9.280 26.471 1.00 77.81 168 LYS A O 1
ATOM 1291 N N . ASP A 1 169 ? -9.915 8.803 24.624 1.00 72.44 169 ASP A N 1
ATOM 1292 C CA . ASP A 1 169 ? -10.276 10.182 24.263 1.00 72.44 169 ASP A CA 1
ATOM 1293 C C . ASP A 1 169 ? -9.034 11.083 24.061 1.00 72.44 169 ASP A C 1
ATOM 1295 O O . ASP A 1 169 ? -8.946 12.221 24.523 1.00 72.44 169 ASP A O 1
ATOM 1299 N N . GLY A 1 170 ? -8.004 10.523 23.420 1.00 75.12 170 GLY A N 1
ATOM 1300 C CA . GLY A 1 170 ? -6.741 11.200 23.140 1.00 75.12 170 GLY A CA 1
ATOM 1301 C C . GLY A 1 170 ? -6.798 12.124 21.919 1.00 75.12 170 GLY A C 1
ATOM 1302 O O . GLY A 1 170 ? -7.596 11.948 20.995 1.00 75.12 170 GLY A O 1
ATOM 1303 N N . ASP A 1 171 ? -5.891 13.104 21.868 1.00 81.94 171 ASP A N 1
ATOM 1304 C CA . ASP A 1 171 ? -5.734 13.948 20.683 1.00 81.94 171 ASP A CA 1
ATOM 1305 C C . ASP A 1 171 ? -4.984 13.200 19.569 1.00 81.94 171 ASP A C 1
ATOM 1307 O O . ASP A 1 171 ? -3.756 13.100 19.571 1.00 81.94 171 ASP A O 1
ATOM 1311 N N . ILE A 1 172 ? -5.736 12.750 18.559 1.00 77.56 172 ILE A N 1
ATOM 1312 C CA . ILE A 1 172 ? -5.219 12.104 17.341 1.00 77.56 172 ILE A CA 1
ATOM 1313 C C . ILE A 1 172 ? -4.075 12.912 16.706 1.00 77.56 172 ILE A C 1
ATOM 1315 O O . ILE A 1 172 ? -3.141 12.329 16.154 1.00 77.56 172 ILE A O 1
ATOM 1319 N N . HIS A 1 173 ? -4.117 14.248 16.754 1.00 79.25 173 HIS A N 1
ATOM 1320 C CA . HIS A 1 173 ? -3.057 15.073 16.178 1.00 79.25 173 HIS A CA 1
ATOM 1321 C C . HIS A 1 173 ? -1.731 14.895 16.933 1.00 79.25 173 HIS A C 1
ATOM 1323 O O . HIS A 1 173 ? -0.669 14.804 16.309 1.00 79.25 173 HIS A O 1
ATOM 1329 N N . GLU A 1 174 ? -1.778 14.802 18.262 1.00 83.75 174 GLU A N 1
ATOM 1330 C CA . GLU A 1 174 ? -0.599 14.543 19.083 1.00 83.75 174 GLU A CA 1
ATOM 1331 C C . GLU A 1 174 ? -0.065 13.125 18.866 1.00 83.75 174 GLU A C 1
ATOM 1333 O O . GLU A 1 174 ? 1.142 12.962 18.655 1.00 83.75 174 GLU A O 1
ATOM 1338 N N . THR A 1 175 ? -0.947 12.124 18.819 1.00 85.81 175 THR A N 1
ATOM 1339 C CA . THR A 1 175 ? -0.596 10.729 18.511 1.00 85.81 175 THR A CA 1
ATOM 1340 C C . THR A 1 175 ? 0.131 10.624 17.177 1.00 85.81 175 THR A C 1
ATOM 1342 O O . THR A 1 175 ? 1.211 10.038 17.081 1.00 85.81 175 THR A O 1
ATOM 1345 N N . LEU A 1 176 ? -0.431 11.237 16.132 1.00 81.69 176 LEU A N 1
ATOM 1346 C CA . LEU A 1 176 ? 0.159 11.225 14.799 1.00 81.69 176 LEU A CA 1
ATOM 1347 C C . LEU A 1 176 ? 1.497 11.947 14.783 1.00 81.69 176 LEU A C 1
ATOM 1349 O O . LEU A 1 176 ? 2.465 11.401 14.260 1.00 81.69 176 LEU A O 1
ATOM 1353 N N . ARG A 1 177 ? 1.590 13.134 15.391 1.00 83.25 177 ARG A N 1
ATOM 1354 C CA . ARG A 1 177 ? 2.860 13.860 15.510 1.00 83.25 177 ARG A CA 1
ATOM 1355 C C . ARG A 1 177 ? 3.917 12.994 16.195 1.00 83.25 177 ARG A C 1
ATOM 1357 O O . ARG A 1 177 ? 5.054 12.957 15.730 1.00 83.25 177 ARG A O 1
ATOM 1364 N N . LYS A 1 178 ? 3.553 12.293 17.269 1.00 86.50 178 LYS A N 1
ATOM 1365 C CA . LYS A 1 178 ? 4.455 11.405 18.003 1.00 86.50 178 LYS A CA 1
ATOM 1366 C C . LYS A 1 178 ? 4.968 10.276 17.112 1.00 86.50 178 LYS A C 1
ATOM 1368 O O . LYS A 1 178 ? 6.175 10.168 16.932 1.00 86.50 178 LYS A O 1
ATOM 1373 N N . VAL A 1 179 ? 4.082 9.498 16.489 1.00 86.38 179 VAL A N 1
ATOM 1374 C CA . VAL A 1 179 ? 4.484 8.377 15.618 1.00 86.38 179 VAL A CA 1
ATOM 1375 C C . VAL A 1 179 ? 5.311 8.875 14.428 1.00 86.38 179 VAL A C 1
ATOM 1377 O O . VAL A 1 179 ? 6.359 8.319 14.104 1.00 86.38 179 VAL A O 1
ATOM 1380 N N . LEU A 1 180 ? 4.897 9.970 13.791 1.00 82.62 180 LEU A N 1
ATOM 1381 C CA . LEU A 1 180 ? 5.601 10.520 12.633 1.00 82.62 180 LEU A CA 1
ATOM 1382 C C . LEU A 1 180 ? 6.985 11.058 12.976 1.00 82.62 180 LEU A C 1
ATOM 1384 O O . LEU A 1 180 ? 7.909 10.868 12.194 1.00 82.62 180 LEU A O 1
ATOM 1388 N N . VAL A 1 181 ? 7.142 11.742 14.106 1.00 83.56 181 VAL A N 1
ATOM 1389 C CA . VAL A 1 181 ? 8.425 12.348 14.475 1.00 83.56 181 VAL A CA 1
ATOM 1390 C C . VAL A 1 181 ? 9.332 11.327 15.155 1.00 83.56 181 VAL A C 1
ATOM 1392 O O . VAL A 1 181 ? 10.481 11.158 14.750 1.00 83.56 181 VAL A O 1
ATOM 1395 N N . GLU A 1 182 ? 8.826 10.645 16.177 1.00 85.56 182 GLU A N 1
ATOM 1396 C CA . GLU A 1 182 ? 9.619 9.791 17.065 1.00 85.56 182 GLU A CA 1
ATOM 1397 C C . GLU A 1 182 ? 9.849 8.397 16.481 1.00 85.56 182 GLU A C 1
ATOM 1399 O O . GLU A 1 182 ? 10.952 7.868 16.609 1.00 85.56 182 GLU A O 1
ATOM 1404 N N . GLU A 1 183 ? 8.855 7.813 15.804 1.00 83.69 183 GLU A N 1
ATOM 1405 C CA . GLU A 1 183 ? 8.955 6.444 15.275 1.00 83.69 183 GLU A CA 1
ATOM 1406 C C . GLU A 1 183 ? 9.354 6.397 13.795 1.00 83.69 183 GLU A C 1
ATOM 1408 O O . GLU A 1 183 ? 9.982 5.431 13.354 1.00 83.69 183 GLU A O 1
ATOM 1413 N N . PHE A 1 184 ? 9.033 7.438 13.018 1.00 84.56 184 PHE A N 1
ATOM 1414 C CA . PHE A 1 184 ? 9.350 7.495 11.591 1.00 84.56 184 PHE A CA 1
ATOM 1415 C C . PHE A 1 184 ? 10.501 8.446 11.261 1.00 84.56 184 PHE A C 1
ATOM 1417 O O . PHE A 1 184 ? 11.530 7.982 10.770 1.00 84.56 184 PHE A O 1
ATOM 1424 N N . TRP A 1 185 ? 10.355 9.747 11.513 1.00 83.19 185 TRP A N 1
ATOM 1425 C CA . TRP A 1 185 ? 11.283 10.773 11.037 1.00 83.19 185 TRP A CA 1
ATOM 1426 C C . TRP A 1 185 ? 12.661 10.609 11.668 1.00 83.19 185 TRP A C 1
ATOM 1428 O O . TRP A 1 185 ? 13.617 10.311 10.955 1.00 83.19 185 TRP A O 1
ATOM 1438 N N . LEU A 1 186 ? 12.770 10.718 12.999 1.00 84.69 186 LEU A N 1
ATOM 1439 C CA . LEU A 1 186 ? 14.048 10.663 13.716 1.00 84.69 186 LEU A CA 1
ATOM 1440 C C . LEU A 1 186 ? 14.839 9.369 13.439 1.00 84.69 186 LEU A C 1
ATOM 1442 O O . LEU A 1 186 ? 16.020 9.484 13.102 1.00 84.69 186 LEU A O 1
ATOM 1446 N N . PRO A 1 187 ? 14.242 8.159 13.490 1.00 86.25 187 PRO A N 1
ATOM 1447 C CA . PRO A 1 187 ? 14.978 6.918 13.228 1.00 86.25 187 PRO A CA 1
ATOM 1448 C C . PRO A 1 187 ? 15.342 6.711 11.751 1.00 86.25 187 PRO A C 1
ATOM 1450 O O . PRO A 1 187 ? 16.220 5.902 11.434 1.00 86.25 187 PRO A O 1
ATOM 1453 N N . SER A 1 188 ? 14.654 7.400 10.836 1.00 82.88 188 SER A N 1
ATOM 1454 C CA . SER A 1 188 ? 14.882 7.281 9.393 1.00 82.88 188 SER A CA 1
ATOM 1455 C C . SER A 1 188 ? 15.963 8.222 8.868 1.00 82.88 188 SER A C 1
ATOM 1457 O O . SER A 1 188 ? 16.454 7.995 7.759 1.00 82.88 188 SER A O 1
ATOM 1459 N N . ARG A 1 189 ? 16.368 9.241 9.637 1.00 82.81 189 ARG A N 1
ATOM 1460 C CA . ARG A 1 189 ? 17.430 10.169 9.228 1.00 82.81 189 ARG A CA 1
ATOM 1461 C C . ARG A 1 189 ? 18.768 9.448 9.124 1.00 82.81 189 ARG A C 1
ATOM 1463 O O . ARG A 1 189 ? 19.179 8.706 10.017 1.00 82.81 189 ARG A O 1
ATOM 1470 N N . SER A 1 190 ? 19.485 9.711 8.041 1.00 78.69 190 SER A N 1
ATOM 1471 C CA . SER A 1 190 ? 20.861 9.256 7.854 1.00 78.69 190 SER A CA 1
ATOM 1472 C C . SER A 1 190 ? 21.685 10.335 7.154 1.00 78.69 190 SER A C 1
ATOM 1474 O O . SER A 1 190 ? 21.120 11.190 6.477 1.00 78.69 190 SER A O 1
ATOM 1476 N N . PRO A 1 191 ? 23.028 10.298 7.229 1.00 76.12 191 PRO A N 1
ATOM 1477 C CA . PRO A 1 191 ? 23.871 11.237 6.479 1.00 76.12 191 PRO A CA 1
ATOM 1478 C C . PRO A 1 191 ? 23.615 11.211 4.963 1.00 76.12 191 PRO A C 1
ATOM 1480 O O . PRO A 1 191 ? 23.824 12.200 4.274 1.00 76.12 191 PRO A O 1
ATOM 1483 N N . SER A 1 192 ? 23.151 10.069 4.446 1.00 68.62 192 SER A N 1
ATOM 1484 C CA . SER A 1 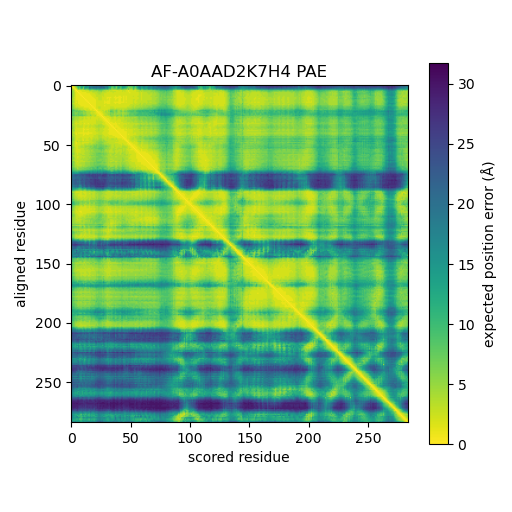192 ? 22.763 9.873 3.047 1.00 68.62 192 SER A CA 1
ATOM 1485 C C . SER A 1 192 ? 21.349 10.355 2.706 1.00 68.62 192 SER A C 1
ATOM 1487 O O . SER A 1 192 ? 21.033 10.485 1.527 1.00 68.62 192 SER A O 1
ATOM 1489 N N . ASN A 1 193 ? 20.497 10.580 3.708 1.00 69.38 193 ASN A N 1
ATOM 1490 C CA . ASN A 1 193 ? 19.143 11.092 3.546 1.00 69.38 193 ASN A CA 1
ATOM 1491 C C . ASN A 1 193 ? 18.738 11.880 4.807 1.00 69.38 193 ASN A C 1
ATOM 1493 O O . ASN A 1 193 ? 18.214 11.291 5.762 1.00 69.38 193 ASN A O 1
ATOM 1497 N N . PRO A 1 194 ? 19.036 13.188 4.847 1.00 69.38 194 PRO A N 1
ATOM 1498 C CA . PRO A 1 194 ? 18.795 14.000 6.032 1.00 69.38 194 PRO A CA 1
ATOM 1499 C C . PRO A 1 194 ? 17.302 14.202 6.317 1.00 69.38 194 PRO A C 1
ATOM 1501 O O . PRO A 1 194 ? 16.965 14.401 7.485 1.00 69.38 194 PRO A O 1
ATOM 1504 N N . ASP A 1 195 ? 16.446 14.083 5.292 1.00 71.69 195 ASP A N 1
ATOM 1505 C CA . ASP A 1 195 ? 15.038 14.490 5.322 1.00 71.69 195 ASP A CA 1
ATOM 1506 C C . ASP A 1 195 ? 14.106 13.386 4.745 1.00 71.69 195 ASP A C 1
ATOM 1508 O O . ASP A 1 195 ? 13.697 13.423 3.579 1.00 71.69 195 ASP A O 1
ATOM 1512 N N . PRO A 1 196 ? 13.799 12.329 5.527 1.00 74.75 196 PRO A N 1
ATOM 1513 C CA . PRO A 1 196 ? 13.020 11.176 5.066 1.00 74.75 196 PRO A CA 1
ATOM 1514 C C . PRO A 1 196 ? 11.515 11.458 4.908 1.00 74.75 196 PRO A C 1
ATOM 1516 O O . PRO A 1 196 ? 10.744 11.328 5.848 1.00 74.75 196 PRO A O 1
ATOM 1519 N N . SER A 1 197 ? 11.046 11.740 3.696 1.00 72.12 197 SER A N 1
ATOM 1520 C CA . SER A 1 197 ? 9.631 12.073 3.459 1.00 72.12 197 SER A CA 1
ATOM 1521 C C . SER A 1 197 ? 8.676 10.869 3.337 1.00 72.12 197 SER A C 1
ATOM 1523 O O . SER A 1 197 ? 9.004 9.812 2.783 1.00 72.12 197 SER A O 1
ATOM 1525 N N . ALA A 1 198 ? 7.432 11.059 3.792 1.00 73.19 198 ALA A N 1
ATOM 1526 C CA . ALA A 1 198 ? 6.304 10.159 3.546 1.00 73.19 198 ALA A CA 1
ATOM 1527 C C . ALA A 1 198 ? 5.016 10.949 3.265 1.00 73.19 198 ALA A C 1
ATOM 1529 O O . ALA A 1 198 ? 4.815 12.043 3.787 1.00 73.19 198 ALA A O 1
ATOM 1530 N N . GLY A 1 199 ? 4.138 10.374 2.439 1.00 72.50 199 GLY A N 1
ATOM 1531 C CA . GLY A 1 199 ? 2.772 10.859 2.252 1.00 72.50 199 GLY A CA 1
ATOM 1532 C C . GLY A 1 199 ? 1.778 9.788 2.689 1.00 72.50 199 GLY A C 1
ATOM 1533 O O . GLY A 1 199 ? 1.937 8.611 2.336 1.00 72.50 199 GLY A O 1
ATOM 1534 N N . ILE A 1 200 ? 0.798 10.192 3.494 1.00 76.44 200 ILE A N 1
ATOM 1535 C CA . ILE A 1 200 ? -0.144 9.295 4.172 1.00 76.44 200 ILE A CA 1
ATOM 1536 C C . ILE A 1 200 ? -1.552 9.860 4.064 1.00 76.44 200 ILE A C 1
ATOM 1538 O O . ILE A 1 200 ? -1.770 11.061 4.240 1.00 76.44 200 ILE A O 1
ATOM 1542 N N . VAL A 1 201 ? -2.504 8.964 3.819 1.00 77.12 201 VAL A N 1
ATOM 1543 C CA . VAL A 1 201 ? -3.931 9.256 3.863 1.00 77.12 201 VAL A CA 1
ATOM 1544 C C . VAL A 1 201 ? -4.584 8.299 4.853 1.00 77.12 201 VAL A C 1
ATOM 1546 O O . VAL A 1 201 ? -4.634 7.087 4.635 1.00 77.12 201 VAL A O 1
ATOM 1549 N N . LEU A 1 202 ? -5.069 8.858 5.956 1.00 78.94 202 LEU A N 1
ATOM 1550 C CA . LEU A 1 202 ? -5.710 8.148 7.055 1.00 78.94 202 LEU A CA 1
ATOM 1551 C C . LEU A 1 202 ? -7.178 8.566 7.135 1.00 78.94 202 LEU A C 1
ATOM 1553 O O . LEU A 1 202 ? -7.482 9.756 7.175 1.00 78.94 202 LEU A O 1
ATOM 1557 N N . LEU A 1 203 ? -8.075 7.590 7.200 1.00 78.31 203 LEU A N 1
ATOM 1558 C CA . LEU A 1 203 ? -9.494 7.790 7.449 1.00 78.31 203 LEU A CA 1
ATOM 1559 C C . LEU A 1 203 ? -9.869 7.126 8.776 1.00 78.31 203 LEU A C 1
ATOM 1561 O O . LEU A 1 203 ? -9.671 5.928 8.972 1.00 78.31 203 LEU A O 1
ATOM 1565 N N . VAL A 1 204 ? -10.423 7.921 9.681 1.00 76.38 204 VAL A N 1
ATOM 1566 C CA . VAL A 1 204 ? -10.891 7.484 10.998 1.00 76.38 204 VAL A CA 1
ATOM 1567 C C . VAL A 1 204 ? -12.392 7.732 11.067 1.00 76.38 204 VAL A C 1
ATOM 1569 O O . VAL A 1 204 ? -12.836 8.821 10.694 1.00 76.38 204 VAL A O 1
ATOM 1572 N N . ALA A 1 205 ? -13.162 6.750 11.534 1.00 73.38 205 ALA A N 1
ATOM 1573 C CA . ALA A 1 205 ? -14.548 6.968 11.935 1.00 73.38 205 ALA A CA 1
ATOM 1574 C C . ALA A 1 205 ? -14.692 6.675 13.427 1.00 73.38 205 ALA A C 1
ATOM 1576 O O . ALA A 1 205 ? -14.379 5.578 13.895 1.00 73.38 205 ALA A O 1
ATOM 1577 N N . GLU A 1 206 ? -15.175 7.670 14.159 1.00 67.06 206 GLU A N 1
ATOM 1578 C CA . GLU A 1 206 ? -15.516 7.533 15.574 1.00 67.06 206 GLU A CA 1
ATOM 1579 C C . GLU A 1 206 ? -16.955 6.998 15.677 1.00 67.06 206 GLU A C 1
ATOM 1581 O O . GLU A 1 206 ? -17.814 7.330 14.855 1.00 67.06 206 GLU A O 1
ATOM 1586 N N . ALA A 1 207 ? -17.229 6.097 16.617 1.00 61.38 207 ALA A N 1
ATOM 1587 C CA . ALA A 1 207 ? -18.609 5.726 16.916 1.00 61.38 207 ALA A CA 1
ATOM 1588 C C . ALA A 1 207 ? -19.210 6.789 17.838 1.00 61.38 207 ALA A C 1
ATOM 1590 O O . ALA A 1 207 ? -18.540 7.233 18.764 1.00 61.38 207 ALA A O 1
ATOM 1591 N N . ASP A 1 208 ? -20.456 7.191 17.585 1.00 58.28 208 ASP A N 1
ATOM 1592 C CA . ASP A 1 208 ? -21.202 7.985 18.565 1.00 58.28 208 ASP A CA 1
ATOM 1593 C C . ASP A 1 208 ? -21.571 7.099 19.778 1.00 58.28 208 ASP A C 1
ATOM 1595 O O . ASP A 1 208 ? -21.471 5.871 19.698 1.00 58.28 208 ASP A O 1
ATOM 1599 N N . ASP A 1 209 ? -22.047 7.699 20.877 1.00 52.28 209 ASP A N 1
ATOM 1600 C CA . ASP A 1 209 ? -22.418 7.011 22.136 1.00 52.28 209 ASP A CA 1
ATOM 1601 C C . ASP A 1 209 ? -23.377 5.810 21.946 1.00 52.28 209 ASP A C 1
ATOM 1603 O O . ASP A 1 209 ? -23.400 4.884 22.758 1.00 52.28 209 ASP A O 1
ATOM 1607 N N . ASP A 1 210 ? -24.136 5.786 20.845 1.00 52.81 210 ASP A N 1
ATOM 1608 C CA . ASP A 1 210 ? -25.046 4.697 20.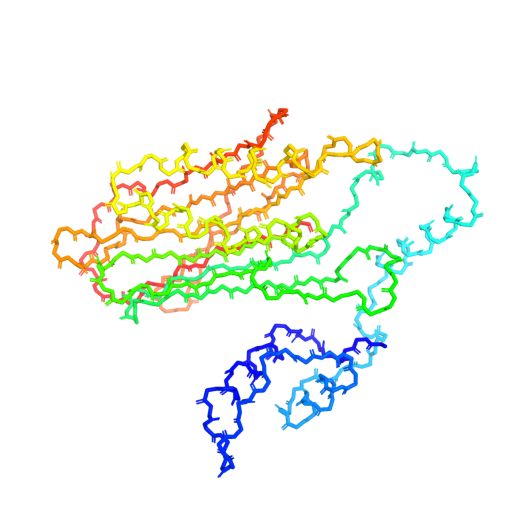460 1.00 52.81 210 ASP A CA 1
ATOM 1609 C C . ASP A 1 210 ? -24.347 3.524 19.727 1.00 52.81 210 ASP A C 1
ATOM 1611 O O . ASP A 1 210 ? -25.004 2.597 19.244 1.00 52.81 210 ASP A O 1
ATOM 1615 N N . GLY A 1 211 ? -23.017 3.552 19.582 1.00 52.50 211 GLY A N 1
ATOM 1616 C CA . GLY A 1 211 ? -22.219 2.543 18.870 1.00 52.50 211 GLY A CA 1
ATOM 1617 C C . GLY A 1 211 ? -22.358 2.580 17.340 1.00 52.50 211 GLY A C 1
ATOM 1618 O O . GLY A 1 211 ? -21.833 1.709 16.638 1.00 52.50 211 GLY A O 1
ATOM 1619 N N . LEU A 1 212 ? -23.068 3.580 16.811 1.00 52.81 212 LEU A N 1
ATOM 1620 C CA . LEU A 1 212 ? -23.267 3.824 15.384 1.00 52.81 212 LEU A CA 1
ATOM 1621 C C . LEU A 1 212 ? -22.240 4.851 14.893 1.00 52.81 212 LEU A C 1
ATOM 1623 O O . LEU A 1 212 ? -22.207 5.987 15.354 1.00 52.81 212 LEU A O 1
ATOM 1627 N N . CYS A 1 213 ? -21.411 4.463 13.923 1.00 53.16 213 CYS A N 1
ATOM 1628 C CA . CYS A 1 213 ? -20.544 5.403 13.216 1.00 53.16 213 CYS A CA 1
ATOM 1629 C C . CYS A 1 213 ? -21.396 6.210 12.228 1.00 53.16 213 CYS A C 1
ATOM 1631 O O . CYS A 1 213 ? -21.872 5.671 11.225 1.00 53.16 213 CYS A O 1
ATOM 1633 N N . THR A 1 214 ? -21.615 7.493 12.507 1.00 53.19 214 THR A N 1
ATOM 1634 C CA . THR A 1 214 ? -22.356 8.386 11.612 1.00 53.19 214 THR A CA 1
ATOM 1635 C C . THR A 1 214 ? -21.417 9.085 10.625 1.00 53.19 214 THR A C 1
ATOM 1637 O O . THR A 1 214 ? -20.219 9.224 10.838 1.00 53.19 214 THR A O 1
ATOM 1640 N N . ASP A 1 215 ? -21.954 9.566 9.501 1.00 50.44 215 ASP A N 1
ATOM 1641 C CA . ASP A 1 215 ? -21.189 10.321 8.490 1.00 50.44 215 ASP A CA 1
ATOM 1642 C C . ASP A 1 215 ? -20.464 11.557 9.099 1.00 50.44 215 ASP A C 1
ATOM 1644 O O . ASP A 1 215 ? -19.417 12.016 8.635 1.00 50.44 215 ASP A O 1
ATOM 1648 N N . THR A 1 216 ? -21.000 12.085 10.200 1.00 46.47 216 THR A N 1
ATOM 1649 C CA . THR A 1 216 ? -20.512 13.262 10.930 1.00 46.47 216 THR A CA 1
ATOM 1650 C C . THR A 1 216 ? -19.270 13.036 11.790 1.00 46.47 216 THR A C 1
ATOM 1652 O O . THR A 1 216 ? -18.588 14.014 12.094 1.00 46.47 216 THR A O 1
ATOM 1655 N N . SER A 1 217 ? -18.935 11.793 12.134 1.00 56.94 217 SER A N 1
ATOM 1656 C CA . SER A 1 217 ? -17.805 11.447 13.008 1.00 56.94 217 SER A CA 1
ATOM 1657 C C . SER A 1 217 ? -16.534 11.055 12.236 1.00 56.94 217 SER A C 1
ATOM 1659 O O . SER A 1 217 ? -15.568 10.536 12.800 1.00 56.94 217 SER A O 1
ATOM 1661 N N . THR A 1 218 ? -16.508 11.314 10.923 1.00 57.06 218 THR A N 1
ATOM 1662 C CA . THR A 1 218 ? -15.362 10.985 10.071 1.00 57.06 218 THR A CA 1
ATOM 1663 C C . THR A 1 218 ? -14.291 12.063 10.082 1.00 57.06 218 THR A C 1
ATOM 1665 O O . THR A 1 218 ? -14.529 13.240 9.788 1.00 57.06 218 THR A O 1
ATOM 1668 N N . ARG A 1 219 ? -13.062 11.637 10.369 1.00 65.19 219 ARG A N 1
ATOM 1669 C CA . ARG A 1 219 ? -11.862 12.468 10.309 1.00 65.19 219 ARG A CA 1
ATOM 1670 C C . ARG A 1 219 ? -10.968 11.942 9.200 1.00 65.19 219 ARG A C 1
ATOM 1672 O O . ARG A 1 219 ? -10.515 10.798 9.237 1.00 65.19 219 ARG A O 1
ATOM 1679 N N . LEU A 1 220 ? -10.704 12.789 8.210 1.00 61.19 220 LEU A N 1
ATOM 1680 C CA . LEU A 1 220 ? -9.666 12.519 7.229 1.00 61.19 220 LEU A CA 1
ATOM 1681 C C . LEU A 1 220 ? -8.394 13.230 7.667 1.00 61.19 220 LEU A C 1
ATOM 1683 O O . LEU A 1 220 ? -8.394 14.450 7.820 1.00 61.19 220 LEU A O 1
ATOM 1687 N N . VAL A 1 221 ? -7.306 12.486 7.802 1.00 64.00 221 VAL A N 1
ATOM 1688 C CA . VAL A 1 221 ? -5.998 13.049 8.113 1.00 64.00 221 VAL A CA 1
ATOM 1689 C C . VAL A 1 221 ? -5.047 12.811 6.958 1.00 64.00 221 VAL A C 1
ATOM 1691 O O . VAL A 1 221 ? -4.851 11.685 6.502 1.00 64.00 221 VAL A O 1
ATOM 1694 N N . CYS A 1 222 ? -4.471 13.899 6.468 1.00 60.62 222 CYS A N 1
ATOM 1695 C CA . CYS A 1 222 ? -3.477 13.873 5.412 1.00 60.62 222 CYS A CA 1
ATOM 1696 C C . CYS A 1 222 ? -2.160 14.367 5.986 1.00 60.62 222 CYS A C 1
ATOM 1698 O O . CYS A 1 222 ? -2.094 15.469 6.527 1.00 60.62 222 CYS A O 1
ATOM 1700 N N . ILE A 1 223 ? -1.124 13.548 5.873 1.00 62.03 223 ILE A N 1
ATOM 1701 C CA . ILE A 1 223 ? 0.218 13.894 6.334 1.00 62.03 223 ILE A CA 1
ATOM 1702 C C . ILE A 1 223 ? 1.111 13.952 5.116 1.00 62.03 223 ILE A C 1
ATOM 1704 O O . ILE A 1 223 ? 1.111 13.023 4.299 1.00 62.03 223 ILE A O 1
ATOM 1708 N N . HIS A 1 224 ? 1.875 15.029 5.001 1.00 63.19 224 HIS A N 1
ATOM 1709 C CA . HIS A 1 224 ? 2.865 15.147 3.951 1.00 63.19 224 HIS A CA 1
ATOM 1710 C C . HIS A 1 224 ? 4.094 15.914 4.438 1.00 63.19 224 HIS A C 1
ATOM 1712 O O . HIS A 1 224 ? 3.998 16.808 5.274 1.00 63.19 224 HIS A O 1
ATOM 1718 N N . ASP A 1 225 ? 5.240 15.565 3.860 1.00 50.69 225 ASP A N 1
ATOM 1719 C CA . ASP A 1 225 ? 6.540 16.183 4.148 1.00 50.69 225 ASP A CA 1
ATOM 1720 C C . ASP A 1 225 ? 7.340 16.458 2.856 1.00 50.69 225 ASP A C 1
ATOM 1722 O O . ASP A 1 225 ? 8.562 16.524 2.843 1.00 50.69 225 ASP A O 1
ATOM 1726 N N . CYS A 1 226 ? 6.659 16.522 1.704 1.00 48.62 226 CYS A N 1
ATOM 1727 C CA . CYS A 1 226 ? 7.295 16.866 0.431 1.00 48.62 226 CYS A CA 1
ATOM 1728 C C . CYS A 1 226 ? 6.967 18.312 0.041 1.00 48.62 226 CYS A C 1
ATOM 1730 O O . CYS A 1 226 ? 5.794 18.681 0.008 1.00 48.62 226 CYS A O 1
ATOM 1732 N N . GLU A 1 227 ? 7.990 19.069 -0.381 1.00 43.38 227 GLU A N 1
ATOM 1733 C CA . GLU A 1 227 ? 7.856 20.344 -1.118 1.00 43.38 227 GLU A CA 1
ATOM 1734 C C . GLU A 1 227 ? 6.969 20.213 -2.370 1.00 43.38 227 GLU A C 1
ATOM 1736 O O . GLU A 1 227 ? 6.354 21.176 -2.824 1.00 43.38 227 GLU A O 1
ATOM 1741 N N . TYR A 1 228 ? 6.856 18.998 -2.907 1.00 48.84 228 TYR A N 1
ATOM 1742 C CA . TYR A 1 228 ? 6.015 18.660 -4.046 1.00 48.84 228 TYR A CA 1
ATOM 1743 C C . TYR A 1 228 ? 4.667 18.130 -3.537 1.00 48.84 228 TYR A C 1
ATOM 1745 O O . TYR A 1 228 ? 4.544 16.974 -3.130 1.00 48.84 228 TYR A O 1
ATOM 1753 N N . GLY A 1 229 ? 3.669 19.016 -3.495 1.00 45.53 229 GLY A N 1
ATOM 1754 C CA . GLY A 1 229 ? 2.376 18.780 -2.850 1.00 45.53 229 GLY A CA 1
ATOM 1755 C C . GLY A 1 229 ? 1.652 17.493 -3.272 1.00 45.53 229 GLY A C 1
ATOM 1756 O O . GLY A 1 229 ? 1.633 17.106 -4.441 1.00 45.53 229 GLY A O 1
ATOM 1757 N N . CYS A 1 230 ? 0.980 16.856 -2.310 1.00 46.62 230 CYS A N 1
ATOM 1758 C CA . CYS A 1 230 ? 0.065 15.748 -2.572 1.00 46.62 230 CYS A CA 1
ATOM 1759 C C . CYS A 1 230 ? -1.240 16.281 -3.172 1.00 46.62 230 CYS A C 1
ATOM 1761 O O . CYS A 1 230 ? -1.915 17.123 -2.575 1.00 46.62 230 CYS A O 1
ATOM 1763 N N . ARG A 1 231 ? -1.653 15.758 -4.330 1.00 50.03 231 ARG A N 1
ATOM 1764 C CA . ARG A 1 231 ? -3.013 15.994 -4.827 1.00 50.03 231 ARG A CA 1
ATOM 1765 C C . ARG A 1 231 ? -3.950 14.985 -4.184 1.00 50.03 231 ARG A C 1
ATOM 1767 O O . ARG A 1 231 ? -3.928 13.806 -4.532 1.00 50.03 231 ARG A O 1
ATOM 1774 N N . LEU A 1 232 ? -4.750 15.466 -3.240 1.00 51.31 232 LEU A N 1
ATOM 1775 C CA . LEU A 1 232 ? -5.823 14.697 -2.631 1.00 51.31 232 LEU A CA 1
ATOM 1776 C C . LEU A 1 232 ? -7.071 14.827 -3.492 1.00 51.31 232 LEU A C 1
ATOM 1778 O O . LEU A 1 232 ? -7.543 15.928 -3.797 1.00 51.31 232 LEU A O 1
ATOM 1782 N N . PHE A 1 233 ? -7.607 13.682 -3.881 1.00 48.22 233 PHE A N 1
ATOM 1783 C CA . PHE A 1 233 ? -8.873 13.613 -4.586 1.00 48.22 233 PHE A CA 1
ATOM 1784 C C . PHE A 1 233 ? -9.934 13.147 -3.607 1.00 48.22 233 PHE A C 1
ATOM 1786 O O . PHE A 1 233 ? -9.859 12.028 -3.105 1.00 48.22 233 PHE A O 1
ATOM 1793 N N . PHE A 1 234 ? -10.929 13.995 -3.358 1.00 51.31 234 PHE A N 1
ATOM 1794 C CA . PHE A 1 234 ? -12.118 13.593 -2.627 1.00 51.31 234 PHE A CA 1
ATOM 1795 C C . PHE A 1 234 ? -13.159 13.197 -3.646 1.00 51.31 234 PHE A C 1
ATOM 1797 O O . PHE A 1 234 ? -13.570 14.006 -4.483 1.00 51.31 234 PHE A O 1
ATOM 1804 N N . VAL A 1 235 ? -13.602 11.954 -3.571 1.00 47.97 235 VAL A N 1
ATOM 1805 C CA . VAL A 1 235 ? -14.678 11.465 -4.412 1.00 47.97 235 VAL A CA 1
ATOM 1806 C C . VAL A 1 235 ? -15.827 11.070 -3.503 1.00 47.97 235 VAL A C 1
ATOM 1808 O O . VAL A 1 235 ? -15.777 10.051 -2.817 1.00 47.97 235 VAL A O 1
ATOM 1811 N N . ARG A 1 236 ? -16.880 11.895 -3.508 1.00 50.69 236 ARG A N 1
ATOM 1812 C CA . ARG A 1 236 ? -18.171 11.531 -2.928 1.00 50.69 236 ARG A CA 1
ATOM 1813 C C . ARG A 1 236 ? -18.979 10.846 -4.021 1.00 50.69 236 ARG A C 1
ATOM 1815 O O . ARG A 1 236 ? -19.390 11.497 -4.989 1.00 50.69 236 ARG A O 1
ATOM 1822 N N . GLN A 1 237 ? -19.241 9.551 -3.871 1.00 42.81 237 GLN A N 1
ATOM 1823 C CA . GLN A 1 237 ? -20.277 8.918 -4.677 1.00 42.81 237 GLN A CA 1
ATOM 1824 C C . GLN A 1 237 ? -21.634 9.322 -4.091 1.00 42.81 237 GLN A C 1
ATOM 1826 O O . GLN A 1 237 ? -22.075 8.809 -3.068 1.00 42.81 237 GLN A O 1
ATOM 1831 N N . VAL A 1 238 ? -22.272 10.314 -4.715 1.00 45.16 238 VAL A N 1
ATOM 1832 C CA . VAL A 1 238 ? -23.681 10.633 -4.465 1.00 45.16 238 VAL A CA 1
ATOM 1833 C C . VAL A 1 238 ? -24.503 9.767 -5.426 1.00 45.16 238 VAL A C 1
ATOM 1835 O O . VAL A 1 238 ? -24.069 9.545 -6.556 1.00 45.16 238 VAL A O 1
ATOM 1838 N N . ARG A 1 239 ? -25.636 9.228 -4.952 1.00 42.72 239 ARG A N 1
ATOM 1839 C CA . ARG A 1 239 ? -26.581 8.345 -5.673 1.00 42.72 239 ARG A CA 1
ATOM 1840 C C . ARG A 1 239 ? -26.685 8.605 -7.194 1.00 42.72 239 ARG A C 1
ATOM 1842 O O . ARG A 1 239 ? -26.602 9.743 -7.642 1.00 42.72 239 ARG A O 1
ATOM 1849 N N . GLU A 1 240 ? -26.952 7.527 -7.946 1.00 40.22 240 GLU A N 1
ATOM 1850 C CA . GLU A 1 240 ? -27.165 7.482 -9.415 1.00 40.22 240 GLU A CA 1
ATOM 1851 C C . GLU A 1 240 ? -25.907 7.612 -10.297 1.00 40.22 240 GLU A C 1
ATOM 1853 O O . GLU A 1 240 ? -25.962 8.097 -11.424 1.00 40.22 240 GLU A O 1
ATOM 1858 N N . GLY A 1 241 ? -24.743 7.169 -9.811 1.00 41.91 241 GLY A N 1
ATOM 1859 C CA . GLY A 1 241 ? -23.524 7.105 -10.634 1.00 41.91 241 GLY A CA 1
ATOM 1860 C C . GLY A 1 241 ? -22.890 8.466 -10.949 1.00 41.91 241 GLY A C 1
ATOM 1861 O O . GLY A 1 241 ? -21.915 8.531 -11.699 1.00 41.91 241 GLY A O 1
ATOM 1862 N N . ARG A 1 242 ? -23.385 9.563 -10.357 1.00 38.12 242 ARG A N 1
ATOM 1863 C CA . ARG A 1 242 ? -22.749 10.883 -10.441 1.00 38.12 242 ARG A CA 1
ATOM 1864 C C . ARG A 1 242 ? -21.667 11.022 -9.372 1.00 38.12 242 ARG A C 1
ATOM 1866 O O . ARG A 1 242 ? -21.925 11.371 -8.221 1.00 38.12 242 ARG A O 1
ATOM 1873 N N . LEU A 1 243 ? -20.427 10.800 -9.796 1.00 44.09 243 LEU A N 1
ATOM 1874 C CA . LEU A 1 243 ? -19.229 11.167 -9.046 1.00 44.09 243 LEU A CA 1
ATOM 1875 C C . LEU A 1 243 ? -19.212 12.688 -8.845 1.00 44.09 243 LEU A C 1
ATOM 1877 O O . LEU A 1 243 ? -19.071 13.445 -9.806 1.00 44.09 243 LEU A O 1
ATOM 1881 N N . ARG A 1 244 ? -19.350 13.152 -7.599 1.00 44.34 244 ARG A N 1
ATOM 1882 C CA . ARG A 1 244 ? -18.973 14.523 -7.240 1.00 44.34 244 ARG A CA 1
ATOM 1883 C C . ARG A 1 244 ? -17.565 14.466 -6.674 1.00 44.34 244 ARG A C 1
ATOM 1885 O O . ARG A 1 244 ? -17.366 14.096 -5.519 1.00 44.34 244 ARG A O 1
ATOM 1892 N N . SER A 1 245 ? -16.591 14.802 -7.512 1.00 45.03 245 SER A N 1
ATOM 1893 C CA . SER A 1 245 ? -15.214 14.994 -7.076 1.00 45.03 245 SER A CA 1
ATOM 1894 C C . SER A 1 245 ? -15.016 16.435 -6.618 1.00 45.03 245 SER A C 1
ATOM 1896 O O . SER A 1 245 ? -15.256 17.360 -7.396 1.00 45.03 245 SER A O 1
ATOM 1898 N N . SER A 1 246 ? -14.545 16.632 -5.393 1.00 46.72 246 SER A N 1
ATOM 1899 C CA . SER A 1 246 ? -13.932 17.894 -4.981 1.00 46.72 246 SER A CA 1
ATOM 1900 C C . SER A 1 246 ? -12.433 17.662 -4.862 1.00 46.72 246 SER A C 1
ATOM 1902 O O . SER A 1 246 ? -11.984 16.765 -4.154 1.00 46.72 246 SER A O 1
ATOM 1904 N N . VAL A 1 247 ? -11.642 18.439 -5.590 1.00 44.91 247 VAL A N 1
ATOM 1905 C CA . VAL A 1 247 ? -10.187 18.403 -5.446 1.00 44.91 247 VAL A CA 1
ATOM 1906 C C . VAL A 1 247 ? -9.831 19.469 -4.427 1.00 44.91 247 VAL A C 1
ATOM 1908 O O . VAL A 1 247 ? -10.032 20.652 -4.690 1.00 44.91 247 VAL A O 1
ATOM 1911 N N . SER A 1 248 ? -9.322 19.048 -3.274 1.00 47.31 248 SER A N 1
ATOM 1912 C CA . SER A 1 248 ? -8.738 19.965 -2.300 1.00 47.31 248 SER A CA 1
ATOM 1913 C C . SER A 1 248 ? -7.246 19.683 -2.271 1.00 47.31 248 SER A C 1
ATOM 1915 O O . SER A 1 248 ? -6.818 18.605 -1.870 1.00 47.31 248 SER A O 1
ATOM 1917 N N . SER A 1 249 ? -6.447 20.630 -2.748 1.00 46.12 249 SER A N 1
ATOM 1918 C CA . SER A 1 249 ? -4.992 20.562 -2.643 1.00 46.12 249 SER A CA 1
ATOM 1919 C C . SER A 1 249 ? -4.556 21.239 -1.351 1.00 46.12 249 SER A C 1
ATOM 1921 O O . SER A 1 249 ? -4.829 22.424 -1.165 1.00 46.12 249 SER A O 1
ATOM 1923 N N . ALA A 1 250 ? -3.863 20.506 -0.486 1.00 45.25 250 ALA A N 1
ATOM 1924 C CA . ALA A 1 250 ? -3.116 21.087 0.619 1.00 45.25 250 ALA A CA 1
ATOM 1925 C C . ALA A 1 250 ? -1.626 21.005 0.286 1.00 45.25 250 ALA A C 1
ATOM 1927 O O . ALA A 1 250 ? -1.117 19.930 -0.029 1.00 45.25 250 ALA A O 1
ATOM 1928 N N . ALA A 1 251 ? -0.961 22.156 0.313 1.00 43.28 251 ALA A N 1
ATOM 1929 C CA . ALA A 1 251 ? 0.486 22.267 0.264 1.00 43.28 251 ALA A CA 1
ATOM 1930 C C . ALA A 1 251 ? 0.918 22.999 1.535 1.00 43.28 251 ALA A C 1
ATOM 1932 O O . ALA A 1 251 ? 0.632 24.181 1.713 1.00 43.28 251 ALA A O 1
ATOM 1933 N N . ILE A 1 252 ? 1.537 22.267 2.448 1.00 44.91 252 ILE A N 1
ATOM 1934 C CA . ILE A 1 252 ? 2.191 22.791 3.648 1.00 44.91 252 ILE A CA 1
ATOM 1935 C C . ILE A 1 252 ? 3.695 22.879 3.386 1.00 44.91 252 ILE A C 1
ATOM 1937 O O . ILE A 1 252 ? 4.323 21.912 2.964 1.00 44.91 252 ILE A O 1
ATOM 1941 N N . HIS A 1 253 ? 4.283 24.030 3.684 1.00 48.06 253 HIS A N 1
ATOM 1942 C CA . HIS A 1 253 ? 5.730 24.167 3.784 1.00 48.06 253 HIS A CA 1
ATOM 1943 C C . HIS A 1 253 ? 6.104 24.166 5.269 1.00 48.06 253 HIS A C 1
ATOM 1945 O O . HIS A 1 253 ? 5.898 25.163 5.961 1.00 48.06 253 HIS A O 1
ATOM 1951 N N . SER A 1 254 ? 6.619 23.044 5.773 1.00 51.03 254 SER A N 1
ATOM 1952 C CA . SER A 1 254 ? 7.137 22.922 7.140 1.00 51.03 254 SER A CA 1
ATOM 1953 C C . SER A 1 254 ? 8.398 22.062 7.165 1.00 51.03 254 SER A C 1
ATOM 1955 O O . SER A 1 254 ? 8.542 21.150 6.366 1.00 51.03 254 SER A O 1
ATOM 1957 N N . SER A 1 255 ? 9.312 22.352 8.095 1.00 54.47 255 SER A N 1
ATOM 1958 C CA . SER A 1 255 ? 10.556 21.590 8.310 1.00 54.47 255 SER A CA 1
ATOM 1959 C C . SER A 1 255 ? 10.371 20.320 9.154 1.00 54.47 255 SER A C 1
ATOM 1961 O O . SER A 1 255 ? 11.336 19.620 9.453 1.00 54.47 255 SER A O 1
ATOM 1963 N N . LEU A 1 256 ? 9.139 20.062 9.594 1.00 58.22 256 LEU A N 1
ATOM 1964 C CA . LEU A 1 256 ? 8.729 18.875 10.333 1.00 58.22 256 LEU A CA 1
ATOM 1965 C C . LEU A 1 256 ? 7.482 18.282 9.664 1.00 58.22 256 LEU A C 1
ATOM 1967 O O . LEU A 1 256 ? 6.672 19.062 9.144 1.00 58.22 256 LEU A O 1
ATOM 1971 N N . PRO A 1 257 ? 7.269 16.956 9.765 1.00 59.56 257 PRO A N 1
ATOM 1972 C CA . PRO A 1 257 ? 6.042 16.326 9.300 1.00 59.56 257 PRO A CA 1
ATOM 1973 C C . PRO A 1 257 ? 4.824 16.960 9.983 1.00 59.56 257 PRO A C 1
ATOM 1975 O O . PRO A 1 257 ? 4.756 17.011 11.215 1.00 59.56 257 PRO A O 1
ATOM 1978 N N . GLN A 1 258 ? 3.849 17.422 9.198 1.00 58.88 258 GLN A N 1
ATOM 1979 C CA . GLN A 1 258 ? 2.583 17.952 9.712 1.00 58.88 258 GLN A CA 1
ATOM 1980 C C . GLN A 1 258 ? 1.396 17.103 9.257 1.00 58.88 258 GLN A C 1
ATOM 1982 O O . GLN A 1 258 ? 1.371 16.571 8.146 1.00 58.88 258 GLN A O 1
ATOM 1987 N N . ALA A 1 259 ? 0.400 16.992 10.137 1.00 61.72 259 ALA A N 1
ATOM 1988 C CA . ALA A 1 259 ? -0.867 16.329 9.872 1.00 61.72 259 ALA A CA 1
ATOM 1989 C C . ALA A 1 259 ? -1.965 17.382 9.677 1.00 61.72 259 ALA A C 1
ATOM 1991 O O . ALA A 1 259 ? -2.230 18.184 10.569 1.00 61.72 259 ALA A O 1
ATOM 1992 N N . VAL A 1 260 ? -2.642 17.370 8.530 1.00 59.56 260 VAL A N 1
ATOM 1993 C CA . VAL A 1 260 ? -3.838 18.191 8.297 1.00 59.56 260 VAL A CA 1
ATOM 1994 C C . VAL A 1 260 ? -5.058 17.328 8.500 1.00 59.56 260 VAL A C 1
ATOM 1996 O O . VAL A 1 260 ? -5.275 16.360 7.770 1.00 59.56 260 VAL A O 1
ATOM 1999 N N . ILE A 1 261 ? -5.870 17.706 9.481 1.00 62.94 261 ILE A N 1
ATOM 2000 C CA . ILE A 1 261 ? -7.144 17.055 9.753 1.00 62.94 261 ILE A CA 1
ATOM 2001 C C . ILE A 1 261 ? -8.239 17.830 9.031 1.00 62.94 261 ILE A C 1
ATOM 2003 O O . ILE A 1 261 ? -8.558 18.969 9.372 1.00 62.94 261 ILE A O 1
ATOM 2007 N N . PHE A 1 262 ? -8.852 17.188 8.048 1.00 57.84 262 PHE A N 1
ATOM 2008 C CA . PHE A 1 262 ? -10.083 17.659 7.442 1.00 57.84 262 PHE A CA 1
ATOM 2009 C C . PHE A 1 262 ? -11.255 17.082 8.229 1.00 57.84 262 PHE A C 1
ATOM 2011 O O . PHE A 1 262 ? -11.515 15.876 8.203 1.00 57.84 262 PHE A O 1
ATOM 2018 N N . ARG A 1 263 ? -11.970 17.964 8.931 1.00 53.44 263 ARG A N 1
ATOM 2019 C CA . ARG A 1 263 ? -13.285 17.659 9.501 1.00 53.44 263 ARG A CA 1
ATOM 2020 C C . ARG A 1 263 ? -14.358 18.084 8.512 1.00 53.44 263 ARG A C 1
ATOM 2022 O O . ARG A 1 263 ? -14.282 19.169 7.930 1.00 53.44 263 ARG A O 1
ATOM 2029 N N . ARG A 1 264 ? -15.372 17.245 8.320 1.00 47.25 264 ARG A N 1
ATOM 2030 C CA . ARG A 1 264 ? -16.529 17.627 7.512 1.00 47.25 264 ARG A CA 1
ATOM 2031 C C . ARG A 1 264 ? -17.300 18.746 8.234 1.00 47.25 264 ARG A C 1
ATOM 2033 O O . ARG A 1 264 ? -17.592 18.597 9.418 1.00 47.25 264 ARG A O 1
ATOM 2040 N N . PRO A 1 265 ? -17.660 19.856 7.563 1.00 33.16 265 PRO A N 1
ATOM 2041 C CA . PRO A 1 265 ? -18.539 20.847 8.170 1.00 33.16 265 PRO A CA 1
ATOM 2042 C C . PRO A 1 265 ? -19.915 20.225 8.435 1.00 33.16 265 PRO A C 1
ATOM 2044 O O . PRO A 1 265 ? -20.481 19.572 7.549 1.00 33.16 265 PRO A O 1
ATOM 2047 N N . MET A 1 266 ? -20.449 20.448 9.643 1.00 31.17 266 MET A N 1
ATOM 2048 C CA . MET A 1 266 ? -21.818 20.096 10.033 1.00 31.17 266 MET A CA 1
ATOM 2049 C C . MET A 1 266 ? -22.805 20.822 9.112 1.00 31.17 266 MET A C 1
ATOM 2051 O O . MET A 1 266 ? -23.243 21.935 9.377 1.00 31.17 266 MET A O 1
ATOM 2055 N N . THR A 1 267 ? -23.132 20.217 7.979 1.00 32.25 267 THR A N 1
ATOM 2056 C CA . THR A 1 267 ? -24.244 20.655 7.139 1.00 32.25 267 THR A CA 1
ATOM 2057 C C . THR A 1 267 ? -25.373 19.680 7.388 1.00 32.25 267 THR A C 1
ATOM 2059 O O . THR A 1 267 ? -25.151 18.471 7.321 1.00 32.25 267 THR A O 1
ATOM 2062 N N . HIS A 1 268 ? -26.539 20.225 7.759 1.00 33.03 268 HIS A N 1
ATOM 2063 C CA . HIS A 1 268 ? -27.750 19.496 8.128 1.00 33.03 268 HIS A CA 1
ATOM 2064 C C . HIS A 1 268 ? -27.847 18.158 7.402 1.00 33.03 268 HIS A C 1
ATOM 2066 O O . HIS A 1 268 ? -27.908 18.132 6.171 1.00 33.03 268 HIS A O 1
ATOM 2072 N N . ALA A 1 269 ? -27.862 17.076 8.186 1.00 36.03 269 ALA A N 1
ATOM 2073 C CA . ALA A 1 269 ? -28.183 15.734 7.738 1.00 36.03 269 ALA A CA 1
ATOM 2074 C C . ALA A 1 269 ? -29.338 15.804 6.734 1.00 36.03 269 ALA A C 1
ATOM 2076 O O . ALA A 1 269 ? -30.494 16.037 7.099 1.00 36.03 269 ALA A O 1
ATOM 2077 N N . SER A 1 270 ? -29.032 15.652 5.443 1.00 35.59 270 SER A N 1
ATOM 2078 C CA . SER A 1 270 ? -30.093 15.409 4.485 1.00 35.59 270 SER A CA 1
ATOM 2079 C C . SER A 1 270 ? -30.682 14.069 4.895 1.00 35.59 270 SER A C 1
ATOM 2081 O O . SER A 1 270 ? -29.964 13.072 4.887 1.00 35.59 270 SER A O 1
ATOM 2083 N N . LYS A 1 271 ? -31.965 14.062 5.266 1.00 37.44 271 LYS A N 1
ATOM 2084 C CA . LYS A 1 271 ? -32.799 12.902 5.630 1.00 37.44 271 LYS A CA 1
ATOM 2085 C C . LYS A 1 271 ? -32.920 11.830 4.523 1.00 37.44 271 LYS A C 1
ATOM 2087 O O . LYS A 1 271 ? -33.920 11.127 4.442 1.00 37.44 271 LYS A O 1
ATOM 2092 N N . ALA A 1 272 ? -31.952 11.721 3.623 1.00 36.50 272 ALA A N 1
ATOM 2093 C CA . ALA A 1 272 ? -31.943 10.777 2.525 1.00 36.50 272 ALA A CA 1
ATOM 2094 C C . ALA A 1 272 ? -31.053 9.586 2.899 1.00 36.50 272 ALA A C 1
ATOM 2096 O O . ALA A 1 272 ? -29.869 9.570 2.578 1.00 36.50 272 ALA A O 1
ATOM 2097 N N . GLY A 1 273 ? -31.638 8.600 3.584 1.00 37.75 273 GLY A N 1
ATOM 2098 C CA . GLY A 1 273 ? -30.995 7.314 3.850 1.00 37.75 273 GLY A CA 1
ATOM 2099 C C . GLY A 1 273 ? -30.586 6.609 2.549 1.00 37.75 273 GLY A C 1
ATOM 2100 O O . GLY A 1 273 ? -31.410 6.402 1.646 1.00 37.75 273 GLY A O 1
ATOM 2101 N N . GLY A 1 274 ? -29.302 6.280 2.442 1.00 39.31 274 GLY A N 1
ATOM 2102 C CA . GLY A 1 274 ? -28.705 5.492 1.365 1.00 39.31 274 GLY A CA 1
ATOM 2103 C C . GLY A 1 274 ? -27.179 5.392 1.515 1.00 39.31 274 GLY A C 1
ATOM 2104 O O . GLY A 1 274 ? -26.614 6.142 2.312 1.00 39.31 274 GLY A O 1
ATOM 2105 N N . PRO A 1 275 ? -26.513 4.520 0.735 1.00 42.69 275 PRO A N 1
ATOM 2106 C CA . PRO A 1 275 ? -25.108 4.192 0.944 1.00 42.69 275 PRO A CA 1
ATOM 2107 C C . PRO A 1 275 ? -24.202 5.390 0.697 1.00 42.69 275 PRO A C 1
ATOM 2109 O O . PRO A 1 275 ? -24.318 6.073 -0.330 1.00 42.69 275 PRO A O 1
ATOM 2112 N N . HIS A 1 276 ? -23.261 5.623 1.606 1.00 58.25 276 HIS A N 1
ATOM 2113 C CA . HIS A 1 276 ? -22.189 6.589 1.431 1.00 58.25 276 HIS A CA 1
ATOM 2114 C C . HIS A 1 276 ? -20.856 5.842 1.369 1.00 58.25 276 HIS A C 1
ATOM 2116 O O . HIS A 1 276 ? -20.416 5.232 2.335 1.00 58.25 276 HIS A O 1
ATOM 2122 N N . VAL A 1 277 ? -20.214 5.889 0.199 1.00 53.91 277 VAL A N 1
ATOM 2123 C CA . VAL A 1 277 ? -18.852 5.383 0.012 1.00 53.91 277 VAL A CA 1
ATOM 2124 C C . VAL A 1 277 ? -17.917 6.582 -0.024 1.00 53.91 277 VAL A C 1
ATOM 2126 O O . VAL A 1 277 ? -18.028 7.444 -0.907 1.00 53.91 277 VAL A O 1
ATOM 2129 N N . PHE A 1 278 ? -17.007 6.641 0.941 1.00 57.72 278 PHE A N 1
ATOM 2130 C CA . PHE A 1 278 ? -15.961 7.659 0.989 1.00 57.72 278 PHE A CA 1
ATOM 2131 C C . PHE A 1 278 ? -14.745 7.136 0.266 1.00 57.72 278 PHE A C 1
ATOM 2133 O O . PHE A 1 278 ? -14.218 6.118 0.675 1.00 57.72 278 PHE A O 1
ATOM 2140 N N . ILE A 1 279 ? -14.288 7.813 -0.784 1.00 58.22 279 ILE A N 1
ATOM 2141 C CA . ILE A 1 279 ? -13.032 7.462 -1.444 1.00 58.22 279 ILE A CA 1
ATOM 2142 C C . ILE A 1 279 ? -12.131 8.681 -1.391 1.00 58.22 279 ILE A C 1
ATOM 2144 O O . ILE A 1 279 ? -12.463 9.750 -1.912 1.00 58.22 279 ILE A O 1
ATOM 2148 N N . THR A 1 280 ? -10.975 8.500 -0.774 1.00 58.12 280 THR A N 1
ATOM 2149 C CA . THR A 1 280 ? -9.870 9.447 -0.863 1.00 58.12 280 THR A CA 1
ATOM 2150 C C . THR A 1 280 ? -8.671 8.720 -1.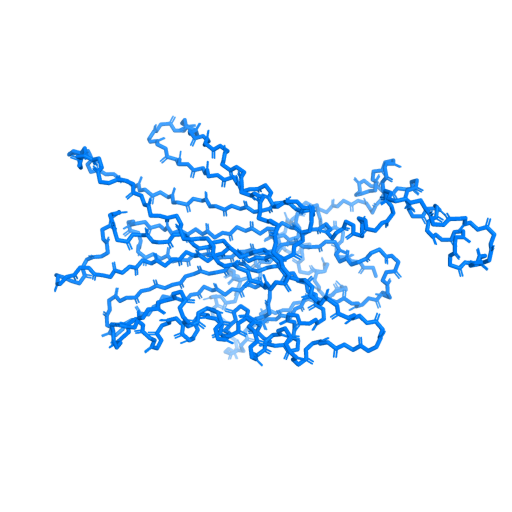432 1.00 58.12 280 THR A C 1
ATOM 2152 O O . THR A 1 280 ? -8.459 7.539 -1.149 1.00 58.12 280 THR A O 1
ATOM 2155 N N . GLY A 1 281 ? -7.901 9.412 -2.257 1.00 56.03 281 GLY A N 1
ATOM 2156 C CA . GLY A 1 281 ? -6.684 8.856 -2.807 1.00 56.03 281 GLY A CA 1
ATOM 2157 C C . GLY A 1 281 ? -5.644 9.914 -3.096 1.00 56.03 281 GLY A C 1
ATOM 2158 O O . GLY A 1 281 ? -5.948 11.105 -3.211 1.00 56.03 28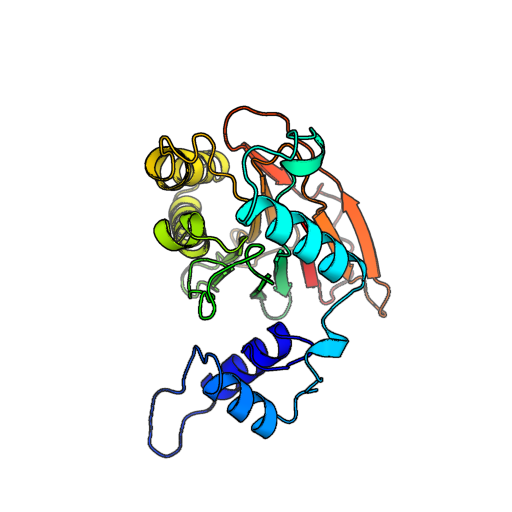1 GLY A O 1
ATOM 2159 N N . PHE A 1 282 ? -4.409 9.451 -3.215 1.00 61.09 282 PHE A N 1
ATOM 2160 C CA . PHE A 1 282 ? -3.269 10.277 -3.572 1.00 61.09 282 PHE A CA 1
ATOM 2161 C C . PHE A 1 282 ? -2.616 9.745 -4.844 1.00 61.09 282 PHE A C 1
ATOM 2163 O O . PHE A 1 282 ? -2.568 8.536 -5.080 1.00 61.09 282 PHE A O 1
ATOM 2170 N N . ALA A 1 283 ? -2.092 10.667 -5.642 1.00 51.78 283 ALA A N 1
ATOM 2171 C CA . ALA A 1 283 ? -1.114 10.398 -6.684 1.00 51.78 283 ALA A CA 1
ATOM 2172 C C . ALA A 1 283 ? 0.027 11.395 -6.479 1.00 51.78 283 ALA A C 1
ATOM 2174 O O . ALA A 1 283 ? -0.235 12.592 -6.316 1.00 51.78 283 ALA A O 1
ATOM 2175 N N . MET A 1 284 ? 1.256 10.890 -6.414 1.00 53.09 284 MET A N 1
ATOM 2176 C CA . MET A 1 284 ? 2.460 11.685 -6.178 1.00 53.09 284 MET A CA 1
ATOM 2177 C C . MET A 1 284 ? 3.450 11.513 -7.318 1.00 53.09 284 MET A C 1
ATOM 2179 O O . MET A 1 284 ? 3.527 10.388 -7.857 1.00 53.09 284 MET A O 1
#

Sequence (284 aa):
MGPEVKNPISLARQILDHSRVPDPLYRIPPLTLVSHGAHAFARTANLNLVEPQHLITDKARKQWARWKTRLNNPLDVPRTEDEDSVFQDTVGAVVWDTEANEFAAGVSSGGILLKHAGRAAVYGAGCWAQNCSVSGERSGMACRSGEYIIRANLARSICHAVDADIQKDGDIHETLRKVLVEEFWLPSRSPSNPDPSAGIVLLVAEADDDGLCTDTSTRLVCIHDCEYGCRLFFVRQVREGRLRSSVSSAAIHSSLPQAVIFRRPMTHASKAGGPHVFITGFAM